Protein AF-A0A914GB24-F1 (afdb_monomer_lite)

Sequence (212 aa):
MIYNQVTLFSPKIITEAPDGVTFDVTNPLVVEKLPGSRAQIKIKPVKDTRVLDASELTRLSSSLDEVDHSLQQYLELETSQTALMNPGDHITYPGGKSFLMNPGAFGFTPRDTPDLGHGKFLGIGCQKSIRYIEGPKGPGNKRVGVVVDTKKTPFHSCLPMVETAAGIINLSNRPLGNLEVDHLKTAFIGLSAQTRHETPPRTITIHSFSTE

pLDDT: mean 76.09, std 20.95, range [22.44, 97.06]

Foldseek 3Di:
DDDDDPPPPDQPFPDDDPQATDGDPPDDPPPPPPVPDDDDDGDDPDPDPPPDDLPPPVQADPDPVRGDCPSQVVVLCVVCVVQNRCVVQWDDDPQQKIWGPCCVVVVDDCVNWPDPWLQKIKIKIKRWGWDWDADPVDPPNIDIDIDIGIDIDIDGHLDDLVVSLCRQDVDDPDDDDPVSQVSSCVVQQQDWDWDPVDVVIDIDGHHHDDPD

Radius of gyration: 23.94 Å; chains: 1; bounding box: 59×38×68 Å

Structure (mmCIF, N/CA/C/O backbone):
data_AF-A0A914GB24-F1
#
_entry.id   AF-A0A914GB24-F1
#
loop_
_atom_site.group_PDB
_atom_site.id
_atom_site.type_symbol
_atom_site.label_atom_id
_atom_site.label_alt_id
_atom_site.label_comp_id
_atom_site.label_asym_id
_atom_site.label_entity_id
_atom_site.label_seq_id
_atom_site.pdbx_PDB_ins_code
_atom_site.Cartn_x
_atom_site.Cartn_y
_atom_site.Cartn_z
_atom_site.occupancy
_atom_site.B_iso_or_equiv
_atom_site.auth_seq_id
_atom_site.auth_comp_id
_atom_site.auth_asym_id
_atom_site.auth_atom_id
_atom_site.pdbx_PDB_model_num
ATOM 1 N N . MET A 1 1 ? -23.732 -18.373 18.734 1.00 30.62 1 MET A N 1
ATOM 2 C CA . MET A 1 1 ? -22.662 -18.882 19.615 1.00 30.62 1 MET A CA 1
ATOM 3 C C . MET A 1 1 ? -21.505 -19.269 18.705 1.00 30.62 1 MET A C 1
ATOM 5 O O . MET A 1 1 ? -21.565 -20.318 18.084 1.00 30.62 1 MET A O 1
ATOM 9 N N . ILE A 1 2 ? -20.546 -18.368 18.493 1.00 23.14 2 ILE A N 1
ATOM 10 C CA . ILE A 1 2 ? -19.331 -18.637 17.710 1.00 23.14 2 ILE A CA 1
ATOM 11 C C . ILE A 1 2 ? -18.185 -18.095 18.555 1.00 23.14 2 ILE A C 1
ATOM 13 O O . ILE A 1 2 ? -18.260 -16.976 19.058 1.00 23.14 2 ILE A O 1
ATOM 17 N N . TYR A 1 3 ? -17.226 -18.972 18.817 1.00 23.22 3 TYR A N 1
ATOM 18 C CA . TYR A 1 3 ? -16.164 -18.808 19.792 1.00 23.22 3 TYR A CA 1
ATOM 19 C C . TYR A 1 3 ? -15.258 -17.614 19.467 1.00 23.22 3 TYR A C 1
ATOM 21 O O . TYR A 1 3 ? -14.721 -17.513 18.368 1.00 23.22 3 TYR A O 1
ATOM 29 N N . ASN A 1 4 ? -15.032 -16.771 20.478 1.00 27.52 4 ASN A N 1
ATOM 30 C CA . ASN A 1 4 ? -13.841 -15.938 20.579 1.00 27.52 4 ASN A CA 1
ATOM 31 C C . ASN A 1 4 ? -12.631 -16.866 20.751 1.00 27.52 4 ASN A C 1
ATOM 33 O O . ASN A 1 4 ? -12.382 -17.369 21.845 1.00 27.52 4 ASN A O 1
ATOM 37 N N . GLN A 1 5 ? -11.867 -17.072 19.686 1.00 22.44 5 GLN A N 1
ATOM 38 C CA . GLN A 1 5 ? -10.443 -17.354 19.806 1.00 22.44 5 GLN A CA 1
ATOM 39 C C . GLN A 1 5 ? -9.699 -16.307 18.990 1.00 22.44 5 GLN A C 1
ATOM 41 O O . GLN A 1 5 ? -9.385 -16.489 17.819 1.00 22.44 5 GLN A O 1
ATOM 46 N N . VAL A 1 6 ? -9.456 -15.168 19.637 1.00 24.78 6 VAL A N 1
ATOM 47 C CA . VAL A 1 6 ? -8.373 -14.279 19.237 1.00 24.78 6 VAL A CA 1
ATOM 48 C C . VAL A 1 6 ? -7.097 -15.005 19.641 1.00 24.78 6 VAL A C 1
ATOM 50 O O . VAL A 1 6 ? -6.711 -15.000 20.810 1.00 24.78 6 VAL A O 1
ATOM 53 N N . THR A 1 7 ? -6.462 -15.683 18.691 1.00 22.92 7 THR A N 1
ATOM 54 C CA . THR A 1 7 ? -5.084 -16.136 18.873 1.00 22.92 7 THR A CA 1
ATOM 55 C C . THR A 1 7 ? -4.207 -14.894 18.803 1.00 22.92 7 THR A C 1
ATOM 57 O O . THR A 1 7 ? -3.697 -14.531 17.747 1.00 22.92 7 THR A O 1
ATOM 60 N N . LEU A 1 8 ? -4.064 -14.202 19.936 1.00 29.41 8 LEU A N 1
ATOM 61 C CA . LEU A 1 8 ? -2.927 -13.318 20.144 1.00 29.41 8 LEU A CA 1
ATOM 62 C C . LEU A 1 8 ? -1.698 -14.208 19.992 1.00 29.41 8 LEU A C 1
ATOM 64 O O . LEU A 1 8 ? -1.479 -15.112 20.800 1.00 29.41 8 LEU A O 1
ATOM 68 N N . PHE A 1 9 ? -0.936 -14.004 18.920 1.00 34.69 9 PHE A N 1
ATOM 69 C CA . PHE A 1 9 ? 0.386 -14.596 18.799 1.00 34.69 9 PHE A CA 1
ATOM 70 C C . PHE A 1 9 ? 1.177 -14.158 20.029 1.00 34.69 9 PHE A C 1
ATOM 72 O O . PHE A 1 9 ? 1.588 -13.006 20.136 1.00 34.69 9 PHE A O 1
ATOM 79 N N . SER A 1 10 ? 1.326 -15.067 20.989 1.00 30.17 10 SER A N 1
ATOM 80 C CA . SER A 1 10 ? 2.212 -14.886 22.125 1.00 30.17 10 SER A CA 1
ATOM 81 C C . SER A 1 10 ? 3.616 -15.172 21.602 1.00 30.17 10 SER A C 1
ATOM 83 O O . SER A 1 10 ? 3.933 -16.345 21.379 1.00 30.17 10 SER A O 1
ATOM 85 N N . PRO A 1 11 ? 4.475 -14.167 21.354 1.00 37.28 11 PRO A N 1
ATOM 86 C CA . PRO A 1 11 ? 5.886 -14.464 21.173 1.00 37.28 11 PRO A CA 1
ATOM 87 C C . PRO A 1 11 ? 6.365 -15.235 22.413 1.00 37.28 11 PRO A C 1
ATOM 89 O O . PRO A 1 11 ? 5.941 -14.946 23.537 1.00 37.28 11 PRO A O 1
ATOM 92 N N . LYS A 1 12 ? 7.195 -16.266 22.221 1.00 33.94 12 LYS A N 1
ATOM 93 C CA . LYS A 1 12 ? 7.766 -17.019 23.345 1.00 33.94 12 LYS A CA 1
ATOM 94 C C . LYS A 1 12 ? 8.591 -16.055 24.200 1.00 33.94 12 LYS A C 1
ATOM 96 O O . LYS A 1 12 ? 9.604 -15.533 23.742 1.00 33.94 12 LYS A O 1
ATOM 101 N N . ILE A 1 13 ? 8.142 -15.820 25.431 1.00 38.28 13 ILE A N 1
ATOM 102 C CA . ILE A 1 13 ? 8.897 -15.081 26.442 1.00 38.28 13 ILE A CA 1
ATOM 103 C C . ILE A 1 13 ? 10.071 -15.971 26.848 1.00 38.28 13 ILE A C 1
ATOM 105 O O . ILE A 1 13 ? 9.863 -17.084 27.328 1.00 38.28 13 ILE A O 1
ATOM 109 N N . ILE A 1 14 ? 11.298 -15.510 26.604 1.00 42.19 14 ILE A N 1
ATOM 110 C CA . ILE A 1 14 ? 12.507 -16.281 26.931 1.00 42.19 14 ILE A CA 1
ATOM 111 C C . ILE A 1 14 ? 12.936 -16.015 28.372 1.00 42.19 14 ILE A C 1
ATOM 113 O O . ILE A 1 14 ? 13.348 -16.945 29.058 1.00 42.19 14 ILE A O 1
ATOM 117 N N . THR A 1 15 ? 12.776 -14.781 28.857 1.00 37.28 15 THR A N 1
ATOM 118 C CA . THR A 1 15 ? 13.013 -14.411 30.258 1.00 37.28 15 THR A CA 1
ATOM 119 C C . THR A 1 15 ? 12.220 -13.162 30.649 1.00 37.28 15 THR A C 1
ATOM 121 O O . THR A 1 15 ? 12.152 -12.184 29.899 1.00 37.28 15 THR A O 1
ATOM 124 N N . GLU A 1 16 ? 11.654 -13.181 31.857 1.00 39.34 16 GLU A N 1
ATOM 125 C CA . GLU A 1 16 ? 11.157 -11.994 32.555 1.00 39.34 16 GLU A CA 1
ATOM 126 C C . GLU A 1 16 ? 12.285 -11.468 33.450 1.00 39.34 16 GLU A C 1
ATOM 128 O O . GLU A 1 16 ? 12.703 -12.138 34.393 1.00 39.34 16 GLU A O 1
ATOM 133 N N . ALA A 1 17 ? 12.818 -10.286 33.143 1.00 41.88 17 ALA A N 1
ATOM 134 C CA . ALA A 1 17 ? 13.717 -9.565 34.040 1.00 41.88 17 ALA A CA 1
ATOM 135 C C . ALA A 1 17 ? 13.005 -8.308 34.574 1.00 41.88 17 ALA A C 1
ATOM 137 O O . ALA A 1 17 ? 12.158 -7.753 33.865 1.00 41.88 17 ALA A O 1
ATOM 138 N N . PRO A 1 18 ? 13.370 -7.799 35.770 1.00 37.91 18 PRO A N 1
ATOM 139 C CA . PRO A 1 18 ? 12.765 -6.598 36.367 1.00 37.91 18 PRO A CA 1
ATOM 140 C C . PRO A 1 18 ? 12.818 -5.349 35.466 1.00 37.91 18 PRO A C 1
ATOM 142 O O . PRO A 1 18 ? 12.043 -4.410 35.645 1.00 37.91 18 PRO A O 1
ATOM 145 N N . ASP A 1 19 ? 13.704 -5.358 34.465 1.00 37.72 19 ASP A N 1
ATOM 146 C CA . ASP A 1 19 ? 14.048 -4.194 33.653 1.00 37.72 19 ASP A CA 1
ATOM 147 C C . ASP A 1 19 ? 13.501 -4.237 32.216 1.00 37.72 19 ASP A C 1
ATOM 149 O O . ASP A 1 19 ? 13.744 -3.294 31.451 1.00 37.72 19 ASP A O 1
ATOM 153 N N . GLY A 1 20 ? 12.752 -5.279 31.834 1.00 39.41 20 GLY A N 1
ATOM 154 C CA . GLY A 1 20 ? 12.127 -5.412 30.514 1.00 39.41 20 GLY A CA 1
ATOM 155 C C . GLY A 1 20 ? 12.030 -6.854 30.005 1.00 39.41 20 GLY A C 1
ATOM 156 O O . GLY A 1 20 ? 12.741 -7.744 30.465 1.00 39.41 20 GLY A O 1
ATOM 157 N N . VAL A 1 21 ? 11.148 -7.065 29.023 1.00 40.91 21 VAL A N 1
ATOM 158 C CA . VAL A 1 21 ? 10.961 -8.354 28.336 1.00 40.91 21 VAL A CA 1
ATOM 159 C C . VAL A 1 21 ? 11.847 -8.409 27.091 1.00 40.91 21 VAL A C 1
ATOM 161 O O . VAL A 1 21 ? 11.838 -7.473 26.288 1.00 40.91 21 VAL A O 1
ATOM 164 N N . THR A 1 22 ? 12.597 -9.501 26.923 1.00 38.47 22 THR A N 1
ATOM 165 C CA . THR A 1 22 ? 13.405 -9.761 25.720 1.00 38.47 22 THR A CA 1
ATOM 166 C C . THR A 1 22 ? 12.687 -10.787 24.846 1.00 38.47 22 THR A C 1
ATOM 168 O O . THR A 1 22 ? 12.353 -11.875 25.314 1.00 38.47 22 THR A O 1
ATOM 171 N N . PHE A 1 23 ? 12.449 -10.441 23.581 1.00 41.38 23 PHE A N 1
ATOM 172 C CA . PHE A 1 23 ? 11.808 -11.316 22.596 1.00 41.38 23 PHE A CA 1
ATOM 173 C C . PHE A 1 23 ? 12.851 -11.829 21.605 1.00 41.38 23 PHE A C 1
ATOM 175 O O . PHE A 1 23 ? 13.661 -11.043 21.111 1.00 41.38 23 PHE A O 1
ATOM 182 N N . ASP A 1 24 ? 12.804 -13.118 21.273 1.00 38.75 24 ASP A N 1
ATOM 183 C CA . ASP A 1 24 ? 13.495 -13.637 20.092 1.00 38.75 24 ASP A CA 1
ATOM 184 C C . ASP A 1 24 ? 12.591 -13.431 18.879 1.00 38.75 24 ASP A C 1
ATOM 186 O O . ASP A 1 24 ? 11.627 -14.161 18.645 1.00 38.75 24 ASP A O 1
ATOM 190 N N . VAL A 1 25 ? 12.856 -12.348 18.151 1.00 41.91 25 VAL A N 1
ATOM 191 C CA . VAL A 1 25 ? 12.132 -12.010 16.929 1.00 41.91 25 VAL A CA 1
ATOM 192 C C . VAL A 1 25 ? 12.769 -12.797 15.787 1.00 41.91 25 VAL A C 1
ATOM 194 O O . VAL A 1 25 ? 13.533 -12.268 14.983 1.00 41.91 25 VAL A O 1
ATOM 197 N N . THR A 1 26 ? 12.445 -14.086 15.703 1.00 37.34 26 THR A N 1
ATOM 198 C CA . THR A 1 26 ? 12.837 -14.984 14.601 1.00 37.34 26 THR A CA 1
ATOM 199 C C . THR A 1 26 ? 11.963 -14.823 13.342 1.00 37.34 26 THR A C 1
ATOM 201 O O . THR A 1 26 ? 11.907 -15.726 12.512 1.00 37.34 26 THR A O 1
ATOM 204 N N . ASN A 1 27 ? 11.440 -13.601 13.131 1.00 36.03 27 ASN A N 1
ATOM 205 C CA . ASN A 1 27 ? 10.873 -13.031 11.888 1.00 36.03 27 ASN A CA 1
ATOM 206 C C . ASN A 1 27 ? 9.350 -13.257 11.626 1.00 36.03 27 ASN A C 1
ATOM 208 O O . ASN A 1 27 ? 8.825 -14.279 12.065 1.00 36.03 27 ASN A O 1
ATOM 212 N N . PRO A 1 28 ? 8.647 -12.373 10.859 1.00 46.31 28 PRO A N 1
ATOM 213 C CA . PRO A 1 28 ? 9.157 -11.173 10.189 1.00 46.31 28 PRO A CA 1
ATOM 214 C C . PRO A 1 28 ? 8.281 -9.905 10.288 1.00 46.31 28 PRO A C 1
ATOM 216 O O . PRO A 1 28 ? 7.264 -9.769 9.620 1.00 46.31 28 PRO A O 1
ATOM 219 N N . LEU A 1 29 ? 8.799 -8.871 10.950 1.00 34.22 29 LEU A N 1
ATOM 220 C CA . LEU A 1 29 ? 8.995 -7.629 10.205 1.00 34.22 29 LEU A CA 1
ATOM 221 C C . LEU A 1 29 ? 10.356 -7.818 9.554 1.00 34.22 29 LEU A C 1
ATOM 223 O O . LEU A 1 29 ? 11.338 -7.993 10.273 1.00 34.22 29 LEU A O 1
ATOM 227 N N . VAL A 1 30 ? 10.409 -7.870 8.225 1.00 34.75 30 VAL A N 1
ATOM 228 C CA . VAL A 1 30 ? 11.671 -7.942 7.484 1.00 34.75 30 VAL A CA 1
ATOM 229 C C . VAL A 1 30 ? 12.424 -6.635 7.733 1.00 34.75 30 VAL A C 1
ATOM 231 O O . VAL A 1 30 ? 12.374 -5.696 6.949 1.00 34.75 30 VAL A O 1
ATOM 234 N N . VAL A 1 31 ? 13.120 -6.552 8.862 1.00 36.84 31 VAL A N 1
ATOM 235 C CA . VAL A 1 31 ? 14.349 -5.785 8.927 1.00 36.84 31 VAL A CA 1
ATOM 236 C C . VAL A 1 31 ? 15.315 -6.656 8.147 1.00 36.84 31 VAL A C 1
ATOM 238 O O . VAL A 1 31 ? 15.770 -7.681 8.661 1.00 36.84 31 VAL A O 1
ATOM 241 N N . GLU A 1 32 ? 15.562 -6.320 6.878 1.00 37.34 32 GLU A N 1
ATOM 242 C CA . GLU A 1 32 ? 16.744 -6.836 6.196 1.00 37.34 32 GLU A CA 1
ATOM 243 C C . GLU A 1 32 ? 17.905 -6.628 7.164 1.00 37.34 32 GLU A C 1
ATOM 245 O O . GLU A 1 32 ? 18.226 -5.497 7.537 1.00 37.34 32 GLU A O 1
ATOM 250 N N . LYS A 1 33 ? 18.453 -7.731 7.683 1.00 39.56 33 LYS A N 1
ATOM 251 C CA . LYS A 1 33 ? 19.606 -7.684 8.569 1.00 39.56 33 LYS A CA 1
ATOM 252 C C . LYS A 1 33 ? 20.723 -7.018 7.779 1.00 39.56 33 LYS A C 1
ATOM 254 O O . LYS A 1 33 ? 21.404 -7.681 7.002 1.00 39.56 33 LYS A O 1
ATOM 259 N N . LEU A 1 34 ? 20.933 -5.724 7.996 1.00 40.56 34 LEU A N 1
ATOM 260 C CA . LEU A 1 34 ? 22.199 -5.100 7.664 1.00 40.56 34 LEU A CA 1
ATOM 261 C C . LEU A 1 34 ? 23.268 -5.882 8.446 1.00 40.56 34 LEU A C 1
ATOM 263 O O . LEU A 1 34 ? 23.137 -6.031 9.670 1.00 40.56 34 LEU A O 1
ATOM 267 N N . PRO A 1 35 ? 24.280 -6.460 7.775 1.00 41.03 35 PRO A N 1
ATOM 268 C CA . PRO A 1 35 ? 25.322 -7.217 8.452 1.00 41.03 35 PRO A CA 1
ATOM 269 C C . PRO A 1 35 ? 25.944 -6.367 9.569 1.00 41.03 35 PRO A C 1
ATOM 271 O O . PRO A 1 35 ? 26.480 -5.295 9.312 1.00 41.03 35 PRO A O 1
ATOM 274 N N . GLY A 1 36 ? 25.839 -6.827 10.821 1.00 46.56 36 GLY A N 1
ATOM 275 C CA . GLY A 1 36 ? 26.407 -6.145 11.991 1.00 46.56 36 GLY A CA 1
ATOM 276 C C . GLY A 1 36 ? 25.468 -5.212 12.770 1.00 46.56 36 GLY A C 1
ATOM 277 O O . GLY A 1 36 ? 25.882 -4.684 13.801 1.00 46.56 36 GLY A O 1
ATOM 278 N N . SER A 1 37 ? 24.208 -5.028 12.365 1.00 47.88 37 SER A N 1
ATOM 279 C CA . SER A 1 37 ? 23.258 -4.201 13.125 1.00 47.88 37 SER A CA 1
ATOM 280 C C . SER A 1 37 ? 22.569 -4.983 14.252 1.00 47.88 37 SER A C 1
ATOM 282 O O . SER A 1 37 ? 22.053 -6.081 14.047 1.00 47.88 37 SER A O 1
ATOM 284 N N . ARG A 1 38 ? 22.535 -4.401 15.459 1.00 52.53 38 ARG A N 1
ATOM 285 C CA . ARG A 1 38 ? 21.773 -4.898 16.617 1.00 52.53 38 ARG A CA 1
ATOM 286 C C . ARG A 1 38 ? 20.719 -3.865 17.008 1.00 52.53 38 ARG A C 1
ATOM 288 O O . ARG A 1 38 ? 21.062 -2.712 17.247 1.00 52.53 38 ARG A O 1
ATOM 295 N N . ALA A 1 39 ? 19.461 -4.287 17.107 1.00 53.69 39 ALA A N 1
ATOM 296 C CA . ALA A 1 39 ? 18.386 -3.480 17.676 1.00 53.69 39 ALA A CA 1
ATOM 297 C C . ALA A 1 39 ? 18.080 -3.974 19.095 1.00 53.69 39 ALA A C 1
ATOM 299 O O . ALA A 1 39 ? 17.869 -5.169 19.303 1.00 53.69 39 ALA A O 1
ATOM 300 N N . GLN A 1 40 ? 18.058 -3.065 20.071 1.00 65.50 40 GLN A N 1
ATOM 301 C CA . GLN A 1 40 ? 17.583 -3.361 21.420 1.00 65.50 40 GLN A CA 1
ATOM 302 C C . GLN A 1 40 ? 16.142 -2.870 21.549 1.00 65.50 40 GLN A C 1
ATOM 304 O O . GLN A 1 40 ? 15.878 -1.673 21.457 1.00 65.50 40 GLN A O 1
ATOM 309 N N . ILE A 1 41 ? 15.209 -3.796 21.765 1.00 71.25 41 ILE A N 1
ATOM 310 C CA . ILE A 1 41 ? 13.792 -3.481 21.955 1.00 71.25 41 ILE A CA 1
ATOM 311 C C . ILE A 1 41 ? 13.506 -3.507 23.453 1.00 71.25 41 ILE A C 1
ATOM 313 O O . ILE A 1 41 ? 13.728 -4.521 24.111 1.00 71.25 41 ILE A O 1
ATOM 317 N N . LYS A 1 42 ? 13.012 -2.393 23.999 1.00 75.06 42 LYS A N 1
ATOM 318 C CA . LYS A 1 42 ? 12.590 -2.304 25.398 1.00 75.06 42 LYS A CA 1
ATOM 319 C C . LYS A 1 42 ? 11.083 -2.121 25.469 1.00 75.06 42 LYS A C 1
ATOM 321 O O . LYS A 1 42 ? 10.587 -1.011 25.296 1.00 75.06 42 LYS A O 1
ATOM 326 N N . ILE A 1 43 ? 10.365 -3.202 25.758 1.00 76.31 43 ILE A N 1
ATOM 327 C CA . ILE A 1 43 ? 8.923 -3.142 26.005 1.00 76.31 43 ILE A CA 1
ATOM 328 C C . ILE A 1 43 ? 8.700 -2.862 27.489 1.00 76.31 43 ILE A C 1
ATOM 330 O O . ILE A 1 43 ? 9.239 -3.558 28.350 1.00 76.31 43 ILE A O 1
ATOM 334 N N . LYS A 1 44 ? 7.931 -1.815 27.788 1.00 75.69 44 LYS A N 1
ATOM 335 C CA . LYS A 1 44 ? 7.511 -1.465 29.146 1.00 75.69 44 LYS A CA 1
ATOM 336 C C . LYS A 1 44 ? 5.991 -1.357 29.182 1.00 75.69 44 LYS A C 1
ATOM 338 O O . LYS A 1 44 ? 5.428 -0.786 28.247 1.00 75.69 44 LYS A O 1
ATOM 343 N N . PRO A 1 45 ? 5.340 -1.809 30.262 1.00 69.00 45 PRO A N 1
ATOM 344 C CA . PRO A 1 45 ? 3.966 -1.422 30.536 1.00 69.00 45 PRO A CA 1
ATOM 345 C C . PRO A 1 45 ? 3.846 0.105 30.529 1.00 69.00 45 PRO A C 1
ATOM 347 O O . PRO A 1 45 ? 4.693 0.808 31.094 1.00 69.00 45 PRO A O 1
ATOM 350 N N . VAL A 1 46 ? 2.810 0.621 29.872 1.00 70.44 46 VAL A N 1
ATOM 351 C CA . VAL A 1 46 ? 2.487 2.049 29.922 1.00 70.44 46 VAL A CA 1
ATOM 352 C C . VAL A 1 46 ? 2.053 2.361 31.357 1.00 70.44 46 VAL A C 1
ATOM 354 O O . VAL A 1 46 ? 1.140 1.730 31.875 1.00 70.44 46 VAL A O 1
ATOM 357 N N . LYS A 1 47 ? 2.772 3.272 32.027 1.00 53.84 47 LYS A N 1
ATOM 358 C CA . LYS A 1 47 ? 2.594 3.585 33.461 1.00 53.84 47 LYS A CA 1
ATOM 359 C C . LYS A 1 47 ? 1.381 4.469 33.768 1.00 53.84 47 LYS A C 1
ATOM 361 O O . LYS A 1 47 ? 1.047 4.632 34.936 1.00 53.84 47 LYS A O 1
ATOM 366 N N . ASP A 1 48 ? 0.760 5.046 32.748 1.00 54.06 48 ASP A N 1
ATOM 367 C CA . ASP A 1 48 ? -0.475 5.808 32.908 1.00 54.06 48 ASP A CA 1
ATOM 368 C C . ASP A 1 48 ? -1.659 4.846 33.055 1.00 54.06 48 ASP A C 1
ATOM 370 O O . ASP A 1 48 ? -1.687 3.794 32.420 1.00 54.06 48 ASP A O 1
ATOM 374 N N . THR A 1 49 ? -2.673 5.224 33.834 1.00 51.47 49 THR A N 1
ATOM 375 C CA . THR A 1 49 ? -3.940 4.496 34.089 1.00 51.47 49 THR A CA 1
ATOM 376 C C . THR A 1 49 ? -4.794 4.213 32.840 1.00 51.47 49 THR A C 1
ATOM 378 O O . THR A 1 49 ? -5.958 3.823 32.939 1.00 51.47 49 THR A O 1
ATOM 381 N N . ARG A 1 50 ? -4.231 4.373 31.641 1.00 57.78 50 ARG A N 1
ATOM 382 C CA . ARG A 1 50 ? -4.849 4.114 30.342 1.00 57.78 50 ARG A CA 1
ATOM 383 C C . ARG A 1 50 ? -4.854 2.618 30.040 1.00 57.78 50 ARG A C 1
ATOM 385 O O . ARG A 1 50 ? -4.220 2.146 29.101 1.00 57.78 50 ARG A O 1
ATOM 392 N N . VAL A 1 51 ? -5.611 1.870 30.835 1.00 65.69 51 VAL A N 1
ATOM 393 C CA . VAL A 1 51 ? -6.165 0.599 30.372 1.00 65.69 51 VAL A CA 1
ATOM 394 C C . VAL A 1 51 ? -7.157 0.945 29.261 1.00 65.69 51 VAL A C 1
ATOM 396 O O . VAL A 1 51 ? -8.072 1.752 29.464 1.00 65.69 51 VAL A O 1
ATOM 399 N N . LEU A 1 52 ? -6.916 0.399 28.070 1.00 68.50 52 LEU A N 1
ATOM 400 C CA . LEU A 1 52 ? -7.842 0.483 26.948 1.00 68.50 52 LEU A CA 1
ATOM 401 C C . LEU A 1 52 ? -8.796 -0.698 27.049 1.00 68.50 52 LEU A C 1
ATOM 403 O O . LEU A 1 52 ? -8.433 -1.828 26.731 1.00 68.50 52 LEU A O 1
ATOM 407 N N . ASP A 1 53 ? -10.006 -0.429 27.516 1.00 71.88 53 ASP A N 1
ATOM 408 C CA . ASP A 1 53 ? -11.098 -1.383 27.430 1.00 71.88 53 ASP A CA 1
ATOM 409 C C . ASP A 1 53 ? -11.840 -1.141 26.111 1.00 71.88 53 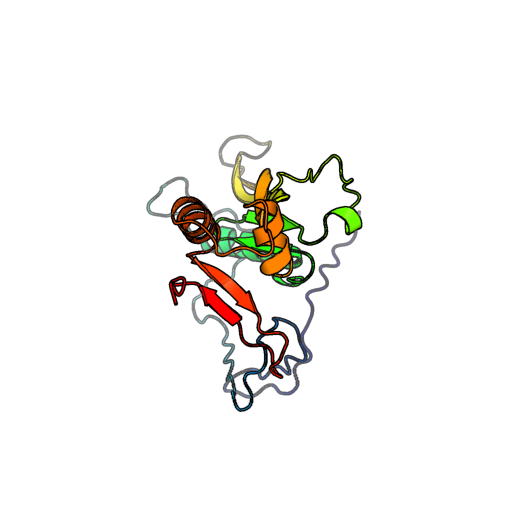ASP A C 1
ATOM 411 O O . ASP A 1 53 ? -12.448 -0.091 25.902 1.00 71.88 53 ASP A O 1
ATOM 415 N N . ALA A 1 54 ? -11.782 -2.117 25.202 1.00 69.25 54 ALA A N 1
ATOM 416 C CA . ALA A 1 54 ? -12.452 -2.036 23.905 1.00 69.25 54 ALA A CA 1
ATOM 417 C C . ALA A 1 54 ? -13.988 -1.971 24.010 1.00 69.25 54 ALA A C 1
ATOM 419 O O . ALA A 1 54 ? -14.661 -1.620 23.038 1.00 69.25 54 ALA A O 1
ATOM 420 N N . SER A 1 55 ? -14.549 -2.291 25.179 1.00 70.31 55 SER A N 1
ATOM 421 C CA . SER A 1 55 ? -15.970 -2.151 25.485 1.00 70.31 55 SER A CA 1
ATOM 422 C C . SER A 1 55 ? -16.337 -0.781 26.077 1.00 70.31 55 SER A C 1
ATOM 424 O O . SER A 1 55 ? -17.510 -0.395 26.040 1.00 70.31 55 SER A O 1
ATOM 426 N N . GLU A 1 56 ? -15.357 -0.001 26.549 1.00 72.25 56 GLU A N 1
ATOM 427 C CA . GLU A 1 56 ? -15.567 1.303 27.180 1.00 72.25 56 GLU A CA 1
ATOM 428 C C . GLU A 1 56 ? -15.593 2.432 26.135 1.00 72.25 56 GLU A C 1
ATOM 430 O O . GLU A 1 56 ? -14.621 3.143 25.884 1.00 72.25 56 GLU A O 1
ATOM 435 N N . LEU A 1 57 ? -16.763 2.630 25.526 1.00 73.50 57 LEU A N 1
ATOM 436 C CA . LEU A 1 57 ? -17.005 3.702 24.547 1.00 73.50 57 LEU A CA 1
ATOM 437 C C . LEU A 1 57 ? -17.442 5.033 25.191 1.00 73.50 57 LEU A C 1
ATOM 439 O O . LEU A 1 57 ? -17.762 5.989 24.483 1.00 73.50 57 LEU A O 1
ATOM 443 N N . THR A 1 58 ? -17.478 5.106 26.523 1.00 66.69 58 THR A N 1
ATOM 444 C CA . THR A 1 58 ? -17.880 6.298 27.294 1.00 66.69 58 THR A CA 1
ATOM 445 C C . THR A 1 58 ? -16.866 7.435 27.188 1.00 66.69 58 THR A C 1
ATOM 447 O O . THR A 1 58 ? -17.259 8.596 27.243 1.00 66.69 58 THR A O 1
ATOM 450 N N . ARG A 1 59 ? -15.584 7.113 26.968 1.00 64.62 59 ARG A N 1
ATOM 451 C CA . ARG A 1 59 ? -14.488 8.085 26.775 1.00 64.62 59 ARG A CA 1
ATOM 452 C C . ARG A 1 59 ? -14.532 8.801 25.428 1.00 64.62 59 ARG A C 1
ATOM 454 O O . ARG A 1 59 ? -13.774 9.733 25.184 1.00 64.62 59 ARG A O 1
ATOM 461 N N . LEU A 1 60 ? -15.415 8.367 24.537 1.00 66.25 60 LEU A N 1
ATOM 462 C CA . LEU A 1 60 ? -15.645 9.044 23.277 1.00 66.25 60 LEU A CA 1
ATOM 463 C C . LEU A 1 60 ? -16.495 10.268 23.567 1.00 66.25 60 LEU A C 1
ATOM 465 O O . LEU A 1 60 ? -17.660 10.127 23.935 1.00 66.25 60 LEU A O 1
ATOM 469 N N . SER A 1 61 ? -15.960 11.463 23.365 1.00 63.38 61 SER A N 1
ATOM 470 C CA . SER A 1 61 ? -16.748 12.692 23.411 1.00 63.38 61 SER A CA 1
ATOM 471 C C . SER A 1 61 ? -17.187 13.084 21.989 1.00 63.38 61 SER A C 1
ATOM 473 O O . SER A 1 61 ? -16.672 12.579 20.992 1.00 63.38 61 SER A O 1
ATOM 475 N N . SER A 1 62 ? -18.219 13.920 21.879 1.00 61.28 62 SER A N 1
ATOM 476 C CA . SER A 1 62 ? -18.542 14.640 20.634 1.00 61.28 62 SER A CA 1
ATOM 477 C C . SER A 1 62 ? -17.847 16.004 20.562 1.00 61.28 62 SER A C 1
ATOM 479 O O . SER A 1 62 ? -17.978 16.699 19.559 1.00 61.28 62 SER A O 1
ATOM 481 N N . SER A 1 63 ? -17.153 16.396 21.634 1.00 60.84 63 SER A N 1
ATOM 482 C CA . SER A 1 63 ? -16.419 17.652 21.744 1.00 60.84 63 SER A CA 1
ATOM 483 C C . SER A 1 63 ? -15.007 17.444 21.214 1.00 60.84 63 SER A C 1
ATOM 485 O O . SER A 1 63 ? -14.262 16.641 21.768 1.00 60.84 63 SER A O 1
ATOM 487 N N . LEU A 1 64 ? -14.632 18.154 20.148 1.00 59.91 64 LEU A N 1
ATOM 488 C CA . LEU A 1 64 ? -13.325 18.005 19.491 1.00 59.91 64 LEU A CA 1
ATOM 489 C C . LEU A 1 64 ? -12.136 18.180 20.454 1.00 59.91 64 LEU A C 1
ATOM 491 O O . LEU A 1 64 ? -11.092 17.574 20.231 1.00 59.91 64 LEU A O 1
ATOM 495 N N . ASP A 1 65 ? -12.321 18.931 21.541 1.00 64.19 65 ASP A N 1
ATOM 496 C CA . ASP A 1 65 ? -11.285 19.223 22.538 1.00 64.19 65 ASP A CA 1
ATOM 497 C C . ASP A 1 65 ? -11.072 18.089 23.565 1.00 64.19 65 ASP A C 1
ATOM 499 O O . ASP A 1 65 ? -10.092 18.098 24.306 1.00 64.19 65 ASP A O 1
ATOM 503 N N . GLU A 1 66 ? -11.963 17.090 23.604 1.00 65.38 66 GLU A N 1
ATOM 504 C CA . GLU A 1 66 ? -11.974 16.017 24.615 1.00 65.38 66 GLU A CA 1
ATOM 505 C C . GLU A 1 66 ? -11.900 14.601 24.009 1.00 65.38 66 GLU A C 1
ATOM 507 O O . GLU A 1 66 ? -12.103 13.610 24.715 1.00 65.38 66 GLU A O 1
ATOM 512 N N . VAL A 1 67 ? -11.665 14.463 22.699 1.00 66.50 67 VAL A N 1
ATOM 513 C CA . VAL A 1 67 ? -11.702 13.146 22.043 1.00 66.50 67 VAL A CA 1
ATOM 514 C C . VAL A 1 67 ? -10.426 12.355 22.329 1.00 66.50 67 VAL A C 1
ATOM 516 O O . VAL A 1 67 ? -9.361 12.620 21.773 1.00 66.50 67 VAL A O 1
ATOM 519 N N . ASP A 1 68 ? -10.547 11.306 23.143 1.00 74.69 68 ASP A N 1
ATOM 520 C CA . ASP A 1 68 ? -9.506 10.288 23.260 1.00 74.69 68 ASP A CA 1
ATOM 521 C C . ASP A 1 68 ? -9.497 9.377 22.017 1.0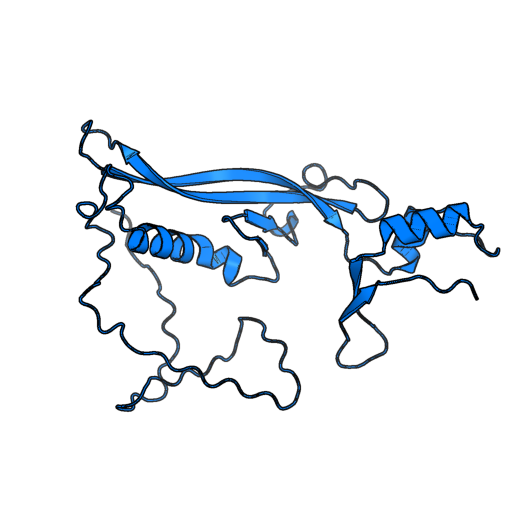0 74.69 68 ASP A C 1
ATOM 523 O O . ASP A 1 68 ? -10.396 8.560 21.790 1.00 74.69 68 ASP A O 1
ATOM 527 N N . HIS A 1 69 ? -8.447 9.499 21.202 1.00 80.19 69 HIS A N 1
ATOM 528 C CA . HIS A 1 69 ? -8.237 8.665 20.016 1.00 80.19 69 HIS A CA 1
ATOM 529 C C . HIS A 1 69 ? -7.508 7.347 20.308 1.00 80.19 69 HIS A C 1
ATOM 531 O O . HIS A 1 69 ? -7.319 6.553 19.386 1.00 80.19 69 HIS A O 1
ATOM 537 N N . SER A 1 70 ? -7.109 7.076 21.553 1.00 83.25 70 SER A N 1
ATOM 538 C CA . SER A 1 70 ? -6.274 5.915 21.892 1.00 83.25 70 SER A CA 1
ATOM 539 C C . SER A 1 70 ? -6.949 4.593 21.516 1.00 83.25 70 SER A C 1
ATOM 541 O O . SER A 1 70 ? -6.328 3.744 20.878 1.00 83.25 70 SER A O 1
ATOM 543 N N . LEU A 1 71 ? -8.244 4.440 21.825 1.00 82.88 71 LEU A N 1
ATOM 544 C CA . LEU A 1 71 ? -9.005 3.248 21.437 1.00 82.88 71 LEU A CA 1
ATOM 545 C C . LEU A 1 71 ? -9.152 3.140 19.911 1.00 82.88 71 LEU A C 1
ATOM 547 O O . LEU A 1 71 ? -9.002 2.057 19.350 1.00 82.88 71 LEU A O 1
ATOM 551 N N . GLN A 1 72 ? -9.383 4.262 19.224 1.00 86.12 72 GLN A N 1
ATOM 552 C CA . GLN A 1 72 ? -9.508 4.290 17.765 1.00 86.12 72 GLN A CA 1
ATOM 553 C C . GLN A 1 72 ? -8.211 3.821 17.100 1.00 86.12 72 GLN A C 1
ATOM 555 O O . GLN A 1 72 ? -8.244 2.998 16.190 1.00 86.12 72 GLN A O 1
ATOM 560 N N . GLN A 1 73 ? -7.073 4.337 17.567 1.00 86.44 73 GLN A N 1
ATOM 561 C CA . GLN A 1 73 ? -5.743 3.998 17.066 1.00 86.44 73 GLN A CA 1
ATOM 562 C C . GLN A 1 73 ? -5.382 2.542 17.362 1.00 86.44 73 GLN A C 1
ATOM 564 O O . GLN A 1 73 ? -4.854 1.857 16.489 1.00 86.44 73 GLN A O 1
ATOM 569 N N . TYR A 1 74 ? -5.708 2.055 18.562 1.00 87.62 74 TYR A N 1
ATOM 570 C CA . TYR A 1 74 ? -5.524 0.653 18.922 1.00 87.62 74 TYR A CA 1
ATOM 571 C C . TYR A 1 74 ? -6.296 -0.272 17.974 1.00 87.62 74 TYR A C 1
ATOM 573 O O . TYR A 1 74 ? -5.700 -1.156 17.359 1.00 87.62 74 TYR A O 1
ATOM 581 N N . LEU A 1 75 ? -7.593 -0.015 17.780 1.00 89.06 75 LEU A N 1
ATOM 582 C CA . LEU A 1 75 ? -8.432 -0.803 16.877 1.00 89.06 75 LEU A CA 1
ATOM 583 C C . LEU A 1 75 ? -7.970 -0.684 15.419 1.00 89.06 75 LEU A C 1
ATOM 585 O O . LEU A 1 75 ? -8.062 -1.650 14.662 1.00 89.06 75 LEU A O 1
ATOM 589 N N . GLU A 1 76 ? -7.442 0.472 15.004 1.00 89.88 76 GLU A N 1
ATOM 590 C CA . GLU A 1 76 ? -6.872 0.656 13.667 1.00 89.88 76 GLU A CA 1
ATOM 591 C C . GLU A 1 76 ? -5.675 -0.274 13.441 1.00 89.88 76 GLU A C 1
ATOM 593 O O . GLU A 1 76 ? -5.588 -0.894 12.378 1.00 89.88 76 GLU A O 1
ATOM 598 N N . LEU A 1 77 ? -4.790 -0.409 14.434 1.00 88.62 77 LEU A N 1
ATOM 599 C CA . LEU A 1 77 ? -3.639 -1.311 14.391 1.00 88.62 77 LEU A CA 1
ATOM 600 C C . LEU A 1 77 ? -4.073 -2.776 14.435 1.00 88.62 77 LEU A C 1
ATOM 602 O O . LEU A 1 77 ? -3.652 -3.555 13.582 1.00 88.62 77 LEU A O 1
ATOM 606 N N . GLU A 1 78 ? -4.941 -3.136 15.383 1.00 88.06 78 GLU A N 1
ATOM 607 C CA . GLU A 1 78 ? -5.441 -4.502 15.567 1.00 88.06 78 GLU A CA 1
ATOM 608 C C . GLU A 1 78 ? -6.079 -5.032 14.278 1.00 88.06 78 GLU A C 1
ATOM 610 O O . GLU A 1 78 ? -5.685 -6.070 13.747 1.00 88.06 78 GLU A O 1
ATOM 615 N N . THR A 1 79 ? -6.994 -4.260 13.695 1.00 91.44 79 THR A N 1
ATOM 616 C CA . THR A 1 79 ? -7.699 -4.654 12.468 1.00 91.44 79 THR A CA 1
ATOM 617 C C . THR A 1 79 ? -6.834 -4.567 11.204 1.00 91.44 79 THR A C 1
ATOM 619 O O . THR A 1 79 ? -7.279 -4.986 10.138 1.00 91.44 79 THR A O 1
ATOM 622 N N . SER A 1 80 ? -5.607 -4.035 11.284 1.00 91.50 80 SER A N 1
ATOM 623 C CA . SER A 1 80 ? -4.653 -3.986 10.159 1.00 91.50 80 SER A CA 1
ATOM 624 C C . SER A 1 80 ? -3.556 -5.045 10.238 1.00 91.50 80 SER A C 1
ATOM 626 O O . SER A 1 80 ? -2.732 -5.112 9.324 1.00 91.50 80 SER A O 1
ATOM 628 N N . GLN A 1 81 ? -3.517 -5.869 11.292 1.00 89.44 81 GLN A N 1
ATOM 629 C CA . GLN A 1 81 ? -2.398 -6.786 11.543 1.00 89.44 81 GLN A CA 1
ATOM 630 C C . GLN A 1 81 ? -2.090 -7.692 10.352 1.00 89.44 81 GLN A C 1
ATOM 632 O O . GLN A 1 81 ? -0.929 -7.853 10.002 1.00 89.44 81 GLN A O 1
ATOM 637 N N . THR A 1 82 ? -3.110 -8.231 9.679 1.00 88.69 82 THR A N 1
ATOM 638 C CA . THR A 1 82 ? -2.878 -9.126 8.533 1.00 88.69 82 THR A CA 1
ATOM 639 C C . THR A 1 82 ? -2.120 -8.417 7.409 1.00 88.69 82 THR A C 1
ATOM 641 O O . THR A 1 82 ? -1.124 -8.943 6.924 1.00 88.69 82 THR A O 1
ATOM 644 N N . ALA A 1 83 ? -2.525 -7.202 7.035 1.00 89.25 83 ALA A N 1
ATOM 645 C CA . ALA A 1 83 ? -1.848 -6.455 5.977 1.00 89.25 83 ALA A CA 1
ATOM 646 C C . ALA A 1 83 ? -0.445 -5.980 6.397 1.00 89.25 83 ALA A C 1
ATOM 648 O O . ALA A 1 83 ? 0.469 -5.972 5.581 1.00 89.25 83 ALA A O 1
ATOM 649 N N . LEU A 1 84 ? -0.258 -5.604 7.667 1.00 87.56 84 LEU A N 1
ATOM 650 C CA . LEU A 1 84 ? 1.028 -5.116 8.181 1.00 87.56 84 LEU A CA 1
ATOM 651 C C . LEU A 1 84 ? 2.064 -6.233 8.376 1.00 87.56 84 LEU A C 1
ATOM 653 O O . LEU A 1 84 ? 3.258 -5.994 8.216 1.00 87.56 84 LEU A O 1
ATOM 657 N N . MET A 1 85 ? 1.615 -7.439 8.727 1.00 87.44 85 MET A N 1
ATOM 658 C CA . MET A 1 85 ? 2.490 -8.571 9.051 1.00 87.44 85 MET A CA 1
ATOM 659 C C . MET A 1 85 ? 2.802 -9.467 7.845 1.00 87.44 85 MET A C 1
ATOM 661 O O . MET A 1 85 ? 3.650 -10.347 7.957 1.00 87.44 85 MET A O 1
ATOM 665 N N . ASN A 1 86 ? 2.162 -9.240 6.692 1.00 87.19 86 ASN A N 1
ATOM 666 C CA . ASN A 1 86 ? 2.395 -9.998 5.458 1.00 87.19 86 ASN A CA 1
ATOM 667 C C . ASN A 1 86 ? 2.865 -9.071 4.318 1.00 87.19 86 ASN A C 1
ATOM 669 O O . ASN A 1 86 ? 2.156 -8.906 3.323 1.00 87.19 86 ASN A O 1
ATOM 673 N N . PRO A 1 87 ? 4.066 -8.465 4.425 1.00 83.06 87 PRO A N 1
ATOM 674 C CA . PRO A 1 87 ? 4.573 -7.504 3.439 1.00 83.06 87 PRO A CA 1
ATOM 675 C C . PRO A 1 87 ? 4.863 -8.116 2.057 1.00 83.06 87 PRO A C 1
ATOM 677 O O . PRO A 1 87 ? 5.059 -7.385 1.091 1.00 83.06 87 PRO A O 1
ATOM 680 N N . GLY A 1 88 ? 4.906 -9.450 1.949 1.00 84.12 88 GLY A N 1
ATOM 681 C CA . GLY A 1 88 ? 4.991 -10.143 0.659 1.00 84.12 88 GLY A CA 1
ATOM 682 C C . GLY A 1 88 ? 3.679 -10.109 -0.131 1.00 84.12 88 GLY A C 1
ATOM 683 O O . GLY A 1 88 ? 3.707 -10.077 -1.359 1.00 84.12 88 GLY A O 1
ATOM 684 N N . ASP A 1 89 ? 2.545 -10.053 0.569 1.00 88.50 89 ASP A N 1
ATOM 685 C CA . ASP A 1 89 ? 1.210 -10.077 -0.035 1.00 88.50 89 ASP A CA 1
ATOM 686 C C . ASP A 1 89 ? 0.579 -8.685 -0.100 1.00 88.50 89 ASP A C 1
ATOM 688 O O . ASP A 1 89 ? -0.236 -8.408 -0.983 1.00 88.50 89 ASP A O 1
ATOM 692 N N . HIS A 1 90 ? 0.975 -7.796 0.812 1.00 91.44 90 HIS A N 1
ATOM 693 C CA . HIS A 1 90 ? 0.400 -6.470 0.976 1.00 91.44 90 HIS A CA 1
ATOM 694 C C . HIS A 1 90 ? 1.470 -5.381 0.976 1.00 91.44 90 HIS A C 1
ATOM 696 O O . HIS A 1 90 ? 2.482 -5.476 1.664 1.00 91.44 90 HIS A O 1
ATOM 702 N N . ILE A 1 91 ? 1.176 -4.274 0.299 1.00 91.12 91 ILE A N 1
ATOM 703 C CA . ILE A 1 91 ? 1.866 -3.000 0.495 1.00 91.12 91 ILE A CA 1
ATOM 704 C C . ILE A 1 91 ? 0.934 -2.033 1.222 1.00 91.12 91 ILE A C 1
ATOM 706 O O . ILE A 1 91 ? -0.205 -1.812 0.805 1.00 91.12 91 ILE A O 1
ATOM 710 N N . THR A 1 92 ? 1.393 -1.469 2.337 1.00 92.25 92 THR A N 1
ATOM 711 C CA . THR A 1 92 ? 0.598 -0.563 3.178 1.00 92.25 92 THR A CA 1
ATOM 712 C C . THR A 1 92 ? 1.137 0.860 3.129 1.00 92.25 92 THR A C 1
ATOM 714 O O . THR A 1 92 ? 2.334 1.083 3.291 1.00 92.25 92 THR A O 1
ATOM 717 N N . TYR A 1 93 ? 0.239 1.827 2.975 1.00 91.25 93 TYR A N 1
ATOM 718 C CA . TYR A 1 93 ? 0.529 3.256 2.970 1.00 91.25 93 TYR A CA 1
ATOM 719 C C . TYR A 1 93 ? -0.165 3.962 4.144 1.00 91.25 93 TYR A C 1
ATOM 721 O O . TYR A 1 93 ? -1.170 3.463 4.666 1.00 91.25 93 TYR A O 1
ATOM 729 N N . PRO A 1 94 ? 0.312 5.159 4.537 1.00 87.38 94 PRO A N 1
ATOM 730 C CA . PRO A 1 94 ? -0.352 5.974 5.546 1.00 87.38 94 PRO A CA 1
ATOM 731 C C . PRO A 1 94 ? -1.846 6.196 5.263 1.00 87.38 94 PRO A C 1
ATOM 733 O O . PRO A 1 94 ? -2.289 6.260 4.112 1.00 87.38 94 PRO A O 1
ATOM 736 N N . GLY A 1 95 ? -2.626 6.350 6.336 1.00 86.12 95 GLY A N 1
ATOM 737 C CA . GLY A 1 95 ? -4.073 6.571 6.251 1.00 86.12 95 GLY A CA 1
ATOM 738 C C . GLY A 1 95 ? -4.900 5.305 6.001 1.00 86.12 95 GLY A C 1
ATOM 739 O O . GLY A 1 95 ? -5.997 5.410 5.451 1.00 86.12 95 GLY A O 1
ATOM 740 N N . GLY A 1 96 ? -4.373 4.132 6.374 1.00 89.88 96 GLY A N 1
ATOM 741 C CA . GLY A 1 96 ? -5.092 2.852 6.335 1.00 89.88 96 GLY A CA 1
ATOM 742 C C . GLY A 1 96 ? -5.226 2.244 4.939 1.00 89.88 96 GLY A C 1
ATOM 743 O O . GLY A 1 96 ? -6.089 1.399 4.716 1.00 89.88 96 GLY A O 1
ATOM 744 N N . LYS A 1 97 ? -4.410 2.690 3.978 1.00 95.50 97 LYS A N 1
ATOM 745 C CA . LYS A 1 97 ? -4.430 2.181 2.603 1.00 95.50 97 LYS A CA 1
ATOM 746 C C . LYS A 1 97 ? -3.569 0.927 2.502 1.00 95.50 97 LYS A C 1
ATOM 748 O O . LYS A 1 97 ? -2.418 0.938 2.927 1.00 95.50 97 LYS A O 1
ATOM 753 N N . SER A 1 98 ? -4.094 -0.124 1.894 1.00 96.00 98 SER A N 1
ATOM 754 C CA . SER A 1 98 ? -3.360 -1.355 1.611 1.00 96.00 98 SER A CA 1
ATOM 755 C C . SER A 1 98 ? -3.705 -1.853 0.217 1.00 96.00 98 SER A C 1
ATOM 757 O O . SER A 1 98 ? -4.870 -1.817 -0.171 1.00 96.00 98 SER A O 1
ATOM 759 N N . PHE A 1 99 ? -2.705 -2.307 -0.531 1.00 96.38 99 PHE A N 1
ATOM 760 C CA . PHE A 1 99 ? -2.865 -2.878 -1.865 1.00 96.38 99 PHE A CA 1
ATOM 761 C C . PHE A 1 99 ? -2.226 -4.261 -1.922 1.00 96.38 99 PHE A C 1
ATOM 763 O O . PHE A 1 99 ? -1.258 -4.530 -1.213 1.00 96.38 99 PHE A O 1
ATOM 770 N N . LEU A 1 100 ? -2.785 -5.132 -2.754 1.00 95.06 100 LEU A N 1
ATOM 771 C CA . LEU A 1 100 ? -2.298 -6.491 -2.949 1.00 95.06 100 LEU A CA 1
ATOM 772 C C . LEU A 1 100 ? -1.111 -6.498 -3.915 1.00 95.06 100 LEU A C 1
ATOM 774 O O . LEU A 1 100 ? -1.206 -5.965 -5.020 1.00 95.06 100 LEU A O 1
ATOM 778 N N . MET A 1 101 ? -0.023 -7.147 -3.508 1.00 90.25 101 MET A N 1
ATOM 779 C CA . MET A 1 101 ? 1.169 -7.366 -4.334 1.00 90.25 101 MET A CA 1
ATOM 780 C C . MET A 1 101 ? 0.973 -8.529 -5.311 1.00 90.25 101 MET A C 1
ATOM 782 O O . MET A 1 101 ? 1.450 -8.472 -6.441 1.00 90.25 101 MET A O 1
ATOM 786 N N . ASN A 1 102 ? 0.214 -9.553 -4.906 1.00 88.81 102 ASN A N 1
ATOM 787 C CA . ASN A 1 102 ? -0.190 -10.668 -5.761 1.00 88.81 102 ASN A CA 1
ATOM 788 C C . ASN A 1 102 ? -1.716 -10.877 -5.715 1.00 88.81 102 ASN A C 1
ATOM 790 O O . ASN A 1 102 ? -2.200 -11.780 -5.030 1.00 88.81 102 ASN A O 1
ATOM 794 N N . PRO A 1 103 ? -2.504 -10.060 -6.441 1.00 92.38 103 PRO A N 1
ATOM 795 C CA . PRO A 1 103 ? -3.965 -10.148 -6.417 1.00 92.38 103 PRO A CA 1
ATOM 796 C C . PRO A 1 103 ? -4.513 -11.522 -6.842 1.00 92.38 103 PRO A C 1
ATOM 798 O O . PRO A 1 103 ? -5.566 -11.939 -6.359 1.00 92.38 103 PRO A O 1
ATOM 801 N N . GLY A 1 104 ? -3.787 -12.262 -7.689 1.00 91.44 104 GLY A N 1
ATOM 802 C CA . GLY A 1 104 ? -4.185 -13.601 -8.137 1.00 91.44 104 GLY A CA 1
ATOM 803 C C . GLY A 1 104 ? -4.321 -14.617 -7.000 1.00 91.44 104 GLY A C 1
ATOM 804 O O . GLY A 1 104 ? -5.215 -15.459 -7.036 1.00 91.44 104 GLY A O 1
ATOM 805 N N . ALA A 1 105 ? -3.512 -14.489 -5.941 1.00 91.94 105 ALA A N 1
ATOM 806 C CA . ALA A 1 105 ? -3.614 -15.332 -4.746 1.00 91.94 105 ALA A CA 1
ATOM 807 C C . ALA A 1 105 ? -4.926 -15.121 -3.961 1.00 91.94 105 ALA A C 1
ATOM 809 O O . ALA A 1 105 ? -5.310 -15.969 -3.161 1.00 91.94 105 ALA A O 1
ATOM 810 N N . PHE A 1 106 ? -5.635 -14.020 -4.225 1.00 92.69 106 PHE A N 1
ATOM 811 C CA . PHE A 1 106 ? -6.882 -13.632 -3.562 1.00 92.69 106 PHE A CA 1
ATOM 812 C C . PHE A 1 106 ? -8.103 -13.737 -4.491 1.00 92.69 106 PHE A C 1
ATOM 814 O O . PHE A 1 106 ? -9.158 -13.180 -4.196 1.00 92.69 106 PHE A O 1
ATOM 821 N N . GLY A 1 107 ? -7.971 -14.446 -5.618 1.00 95.38 107 GLY A N 1
ATOM 822 C CA . GLY A 1 107 ? -9.069 -14.702 -6.554 1.00 95.38 107 GLY A CA 1
ATOM 823 C C . GLY A 1 107 ? -9.342 -13.578 -7.557 1.00 95.38 107 GLY A C 1
ATOM 824 O O . GLY A 1 107 ? -10.306 -13.674 -8.315 1.00 95.38 107 GLY A O 1
ATOM 825 N N . PHE A 1 108 ? -8.506 -12.536 -7.599 1.00 95.12 108 PHE A N 1
ATOM 826 C CA . PHE A 1 108 ? -8.586 -11.522 -8.650 1.00 95.12 108 PHE A CA 1
ATOM 827 C C . PHE A 1 108 ? -8.001 -12.044 -9.959 1.00 95.12 108 PHE A C 1
ATOM 829 O O . PHE A 1 108 ? -7.051 -12.826 -9.985 1.00 95.12 108 PHE A O 1
ATOM 836 N N . THR A 1 109 ? -8.566 -11.586 -11.067 1.00 95.44 109 THR A N 1
ATOM 837 C CA . THR A 1 109 ? -8.166 -12.001 -12.410 1.00 95.44 109 THR A CA 1
ATOM 838 C C . THR A 1 109 ? -7.366 -10.899 -13.108 1.00 95.44 109 THR A C 1
ATOM 840 O O . THR A 1 109 ? -7.438 -9.736 -12.705 1.00 95.44 109 THR A O 1
ATOM 843 N N . PRO A 1 110 ? -6.677 -11.197 -14.227 1.00 92.00 110 PRO A N 1
ATOM 844 C CA . PRO A 1 110 ? -6.027 -10.164 -15.038 1.00 92.00 110 PRO A CA 1
ATOM 845 C C . PRO A 1 110 ? -6.970 -9.050 -15.525 1.00 92.00 110 PRO A C 1
ATOM 847 O O . PRO A 1 110 ? -6.513 -7.961 -15.857 1.00 92.00 110 PRO A O 1
ATOM 850 N N . ARG A 1 111 ? -8.292 -9.288 -15.553 1.00 93.88 111 ARG A N 1
ATOM 851 C CA . ARG A 1 111 ? -9.289 -8.251 -15.874 1.00 93.88 111 ARG A CA 1
ATOM 852 C C . ARG A 1 111 ? -9.446 -7.221 -14.757 1.00 93.88 111 ARG A C 1
ATOM 854 O O . ARG A 1 111 ? -9.824 -6.084 -15.026 1.00 93.88 111 ARG A O 1
ATOM 861 N N . ASP A 1 112 ? -9.170 -7.608 -13.517 1.00 93.88 112 ASP A N 1
ATOM 862 C CA . ASP A 1 112 ? -9.296 -6.739 -12.350 1.00 93.88 112 ASP A CA 1
ATOM 863 C C . ASP A 1 112 ? -8.053 -5.864 -12.152 1.00 93.88 112 ASP A C 1
ATOM 865 O O . ASP A 1 112 ? -8.180 -4.743 -11.637 1.00 93.88 112 ASP A O 1
ATOM 869 N N . THR A 1 113 ? -6.898 -6.375 -12.605 1.00 93.81 113 THR A N 1
ATOM 870 C CA . THR A 1 113 ? -5.555 -5.775 -12.548 1.00 93.81 113 THR A CA 1
ATOM 871 C C . THR A 1 113 ? -4.966 -5.554 -13.954 1.00 93.81 113 THR A C 1
ATOM 873 O O . THR A 1 113 ? -3.928 -6.138 -14.284 1.00 93.81 113 THR A O 1
ATOM 876 N N . PRO A 1 114 ? -5.622 -4.771 -14.828 1.00 94.62 114 PRO A N 1
ATOM 877 C CA . PRO A 1 114 ? -5.152 -4.585 -16.195 1.00 94.62 114 PRO A CA 1
ATOM 878 C C . PRO A 1 114 ? -3.742 -3.985 -16.250 1.00 94.62 114 PRO A C 1
ATOM 880 O O . PRO A 1 114 ? -3.379 -3.128 -15.435 1.00 94.62 114 PRO A O 1
ATOM 883 N N . ASP A 1 115 ? -2.983 -4.420 -17.256 1.00 91.88 115 ASP A N 1
ATOM 884 C CA . ASP A 1 115 ? -1.748 -3.766 -17.685 1.00 91.88 115 ASP A CA 1
ATOM 885 C C . ASP A 1 115 ? -2.091 -2.371 -18.230 1.00 91.88 115 ASP A C 1
ATOM 887 O O . ASP A 1 115 ? -3.005 -2.209 -19.043 1.00 91.88 115 ASP A O 1
ATOM 891 N N . LEU A 1 116 ? -1.388 -1.357 -17.733 1.00 91.62 116 LEU A N 1
ATOM 892 C CA . LEU A 1 116 ? -1.542 0.041 -18.135 1.00 91.62 116 LEU A CA 1
ATOM 893 C C . LEU A 1 116 ? -0.463 0.467 -19.145 1.00 91.62 116 LEU A C 1
ATOM 895 O O . LEU A 1 116 ? -0.408 1.637 -19.525 1.00 91.62 116 LEU A O 1
ATOM 899 N N . GLY A 1 117 ? 0.390 -0.465 -19.572 1.00 88.38 117 GLY A N 1
ATOM 900 C CA . GLY A 1 117 ? 1.535 -0.237 -20.439 1.00 88.38 117 GLY A CA 1
ATOM 901 C C . GLY A 1 117 ? 2.740 0.326 -19.687 1.00 88.38 117 GLY A C 1
ATOM 902 O O . GLY A 1 117 ? 2.662 0.738 -18.527 1.00 88.38 117 GLY A O 1
ATOM 903 N N . HIS A 1 118 ? 3.888 0.359 -20.369 1.00 87.12 118 HIS A N 1
ATOM 904 C CA . HIS A 1 118 ? 5.126 0.970 -19.860 1.00 87.12 118 HIS A CA 1
ATOM 905 C C . HIS A 1 118 ? 5.566 0.426 -18.486 1.00 87.12 118 HIS A C 1
ATOM 907 O O . HIS A 1 118 ? 6.058 1.170 -17.636 1.00 87.12 118 HIS A O 1
ATOM 913 N N . GLY A 1 119 ? 5.332 -0.868 -18.248 1.00 86.19 119 GLY A N 1
ATOM 914 C CA . GLY A 1 119 ? 5.649 -1.526 -16.985 1.00 86.19 119 GLY A CA 1
ATOM 915 C C . GLY A 1 119 ? 4.758 -1.103 -15.816 1.00 86.19 119 GLY A C 1
ATOM 916 O O . GLY A 1 119 ? 5.180 -1.243 -14.672 1.00 86.19 119 GLY A O 1
ATOM 917 N N . LYS A 1 120 ? 3.547 -0.586 -16.050 1.00 90.56 120 LYS A N 1
ATOM 918 C CA . LYS A 1 120 ? 2.595 -0.209 -14.995 1.00 90.56 120 LYS A CA 1
ATOM 919 C C . LYS A 1 120 ? 1.373 -1.114 -15.011 1.00 90.56 120 LYS A C 1
ATOM 921 O O . LYS A 1 120 ? 0.910 -1.511 -16.068 1.00 90.56 120 LYS A O 1
ATOM 926 N N . PHE A 1 121 ? 0.799 -1.375 -13.847 1.00 92.69 121 PHE A N 1
ATOM 927 C CA . PHE A 1 121 ? -0.441 -2.139 -13.720 1.00 92.69 121 PHE A CA 1
ATOM 928 C C . PHE A 1 121 ? -1.407 -1.448 -12.763 1.00 92.69 121 PHE A C 1
ATOM 930 O O . PHE A 1 121 ? -1.002 -0.642 -11.921 1.00 92.69 121 PHE A O 1
ATOM 937 N N . LEU A 1 122 ? -2.696 -1.752 -12.883 1.00 96.19 122 LEU A N 1
ATOM 938 C CA . LEU A 1 122 ? -3.697 -1.276 -11.937 1.00 96.19 122 LEU A CA 1
ATOM 939 C C . LEU A 1 122 ? -3.707 -2.177 -10.696 1.00 96.19 122 LEU A C 1
ATOM 941 O O . LEU A 1 122 ? -4.203 -3.301 -10.734 1.00 96.19 122 LEU A O 1
ATOM 945 N N . GLY A 1 123 ? -3.174 -1.681 -9.583 1.00 95.38 123 GLY A N 1
ATOM 946 C CA . GLY A 1 123 ? -3.231 -2.378 -8.304 1.00 95.38 123 GLY A CA 1
ATOM 947 C C . GLY A 1 123 ? -4.603 -2.257 -7.656 1.00 95.38 123 GLY A C 1
ATOM 948 O O . GLY A 1 123 ? -5.277 -1.230 -7.771 1.00 95.38 123 GLY A O 1
ATOM 949 N N . ILE A 1 124 ? -4.997 -3.310 -6.946 1.00 97.06 124 ILE A N 1
ATOM 950 C CA . ILE A 1 124 ? -6.253 -3.397 -6.200 1.00 97.06 124 ILE A CA 1
ATOM 951 C C . ILE A 1 124 ? -5.932 -3.359 -4.718 1.00 97.06 124 ILE A C 1
ATOM 953 O O . ILE A 1 124 ? -4.986 -3.991 -4.251 1.00 97.06 124 ILE A O 1
ATOM 957 N N . GLY A 1 125 ? -6.737 -2.623 -3.973 1.00 96.25 125 GLY A N 1
ATOM 958 C CA . GLY A 1 125 ? -6.577 -2.497 -2.545 1.00 96.25 125 GLY A CA 1
ATOM 959 C C . GLY A 1 125 ? -7.825 -1.978 -1.867 1.00 96.25 125 GLY A C 1
ATOM 960 O O . GLY A 1 125 ? -8.915 -1.923 -2.441 1.00 96.25 125 GLY A O 1
ATOM 961 N N . CYS A 1 126 ? -7.647 -1.549 -0.632 1.00 96.62 126 CYS A N 1
ATOM 962 C CA . CYS A 1 126 ? -8.664 -0.862 0.129 1.00 96.62 126 CYS A CA 1
ATOM 963 C C . CYS A 1 126 ? -8.049 0.229 1.001 1.00 96.62 126 CYS A C 1
ATOM 965 O O . CYS A 1 126 ? -6.843 0.286 1.239 1.00 96.62 126 CYS A O 1
ATOM 967 N N . GLN A 1 127 ? -8.909 1.115 1.469 1.00 96.75 127 GLN A N 1
ATOM 968 C CA . GLN A 1 127 ? -8.643 2.022 2.558 1.00 96.75 127 GLN A CA 1
ATOM 969 C C . GLN A 1 127 ? -9.554 1.626 3.713 1.00 96.75 127 GLN A C 1
ATOM 971 O O . GLN A 1 127 ? -10.778 1.693 3.600 1.00 96.75 127 GLN A O 1
ATOM 976 N N . LYS A 1 128 ? -8.946 1.207 4.816 1.00 95.50 128 LYS A N 1
ATOM 977 C CA . LYS A 1 128 ? -9.637 0.910 6.063 1.00 95.50 128 LYS A CA 1
ATOM 978 C C . LYS A 1 128 ? -9.570 2.121 6.983 1.00 95.50 128 LYS A C 1
ATOM 980 O O . LYS A 1 128 ? -8.587 2.859 6.983 1.00 95.50 128 LYS A O 1
ATOM 985 N N . SER A 1 129 ? -10.617 2.319 7.771 1.00 94.38 129 SER A N 1
ATOM 986 C CA . SER A 1 129 ? -10.557 3.213 8.916 1.00 94.38 129 SER A CA 1
ATOM 987 C C . SER A 1 129 ? -11.554 2.828 10.001 1.00 94.38 129 SER A C 1
ATOM 989 O O . SER A 1 12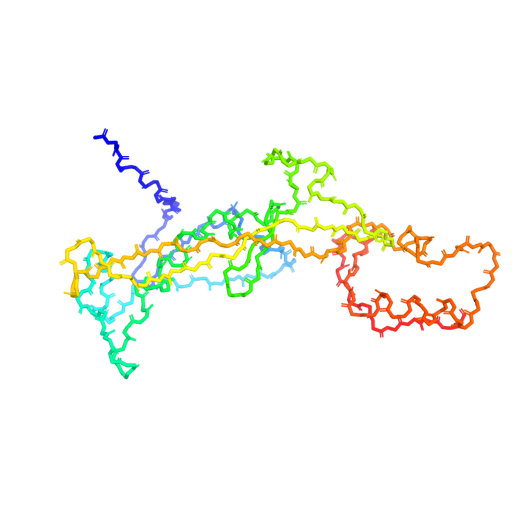9 ? -12.635 2.313 9.712 1.00 94.38 129 SER A O 1
ATOM 991 N N . ILE A 1 130 ? -11.218 3.129 11.248 1.00 92.31 130 ILE A N 1
ATOM 992 C CA . ILE A 1 130 ? -12.135 3.034 12.379 1.00 92.31 130 ILE A CA 1
ATOM 993 C C . ILE A 1 130 ? -12.903 4.349 12.533 1.00 92.31 130 ILE A C 1
ATOM 995 O O . ILE A 1 130 ? -12.325 5.445 12.493 1.00 92.31 130 ILE A O 1
ATOM 999 N N . ARG A 1 131 ? -14.225 4.246 12.692 1.00 89.25 131 ARG A N 1
ATOM 1000 C CA . ARG A 1 131 ? -15.137 5.372 12.922 1.00 89.25 131 ARG A CA 1
ATOM 1001 C C . ARG A 1 131 ? -16.071 5.067 14.077 1.00 89.25 131 ARG A C 1
ATOM 1003 O O . ARG A 1 131 ? -16.531 3.941 14.231 1.00 89.25 131 ARG A O 1
ATOM 1010 N N . TYR A 1 132 ? -16.391 6.090 14.853 1.00 86.12 132 TYR A N 1
ATOM 1011 C CA . TYR A 1 132 ? -17.458 6.002 15.837 1.00 86.12 132 TYR A CA 1
ATOM 1012 C C . TYR A 1 132 ? -18.765 6.423 15.185 1.00 86.12 132 TYR A C 1
ATOM 1014 O O . TYR A 1 132 ? -18.833 7.472 14.546 1.00 86.12 132 TYR A O 1
ATOM 1022 N N . ILE A 1 133 ? -19.777 5.579 15.316 1.00 86.56 133 ILE A N 1
ATOM 1023 C CA . ILE A 1 133 ? -21.087 5.760 14.699 1.00 86.56 133 ILE A CA 1
ATOM 1024 C C . ILE A 1 133 ? -22.181 5.661 15.754 1.00 86.56 133 ILE A C 1
ATOM 1026 O O . ILE A 1 133 ? -21.988 5.098 16.837 1.00 86.56 133 ILE A O 1
ATOM 1030 N N . GLU A 1 134 ? -23.344 6.206 15.425 1.00 86.69 134 GLU A N 1
ATOM 1031 C CA . GLU A 1 134 ? -24.552 5.992 16.206 1.00 86.69 134 GLU A CA 1
ATOM 1032 C C . GLU A 1 134 ? -25.020 4.542 16.056 1.00 86.69 134 GLU A C 1
ATOM 1034 O O . GLU A 1 134 ? -25.066 3.983 14.959 1.00 86.69 134 GLU A O 1
ATOM 1039 N N . GLY A 1 135 ? -25.309 3.904 17.181 1.00 83.75 135 GLY A N 1
ATOM 1040 C CA . GLY A 1 135 ? -25.813 2.545 17.238 1.00 83.75 135 GLY A CA 1
ATOM 1041 C C . GLY A 1 135 ? -27.333 2.479 17.082 1.00 83.75 135 GLY A C 1
ATOM 1042 O O . GLY A 1 135 ? -28.023 3.494 17.131 1.00 83.75 135 GLY A O 1
ATOM 1043 N N . PRO A 1 136 ? -27.901 1.265 16.984 1.00 85.50 136 PRO A N 1
ATOM 1044 C CA . PRO A 1 136 ? -29.321 1.064 16.671 1.00 85.50 136 PRO A CA 1
ATOM 1045 C C . PRO A 1 136 ? -30.318 1.665 17.674 1.00 85.50 136 PRO A C 1
ATOM 1047 O O . PRO A 1 136 ? -31.508 1.726 17.387 1.00 85.50 136 PRO A O 1
ATOM 1050 N N . LYS A 1 137 ? -29.858 2.055 18.872 1.00 87.75 137 LYS A N 1
ATOM 1051 C CA . LYS A 1 137 ? -30.695 2.636 19.934 1.00 87.75 137 LYS A CA 1
ATOM 1052 C C . LYS A 1 137 ? -30.746 4.168 19.910 1.00 87.75 137 LYS A C 1
ATOM 1054 O O . LYS A 1 137 ? -31.269 4.754 20.853 1.00 87.75 137 LYS A O 1
ATOM 1059 N N . GLY A 1 138 ? -30.220 4.803 18.868 1.00 82.75 138 GLY A N 1
ATOM 1060 C CA . GLY A 1 138 ? -30.296 6.247 18.706 1.00 82.75 138 GLY A CA 1
ATOM 1061 C C . GLY A 1 138 ? -29.115 7.012 19.325 1.00 82.75 138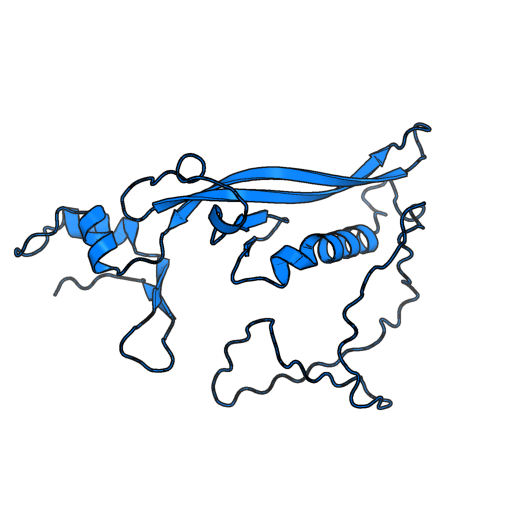 GLY A C 1
ATOM 1062 O O . GLY A 1 138 ? -28.111 6.404 19.740 1.00 82.75 138 GLY A O 1
ATOM 1063 N N . PRO A 1 139 ? -29.237 8.350 19.434 1.00 78.75 139 PRO A N 1
ATOM 1064 C CA . PRO A 1 139 ? -28.172 9.223 19.910 1.00 78.75 139 PRO A CA 1
ATOM 1065 C C . PRO A 1 139 ? -27.681 8.824 21.304 1.00 78.75 139 PRO A C 1
ATOM 1067 O O . PRO A 1 139 ? -28.463 8.550 22.211 1.00 78.75 139 PRO A O 1
ATOM 1070 N N . GLY A 1 140 ? -26.359 8.770 21.479 1.00 76.00 140 GLY A N 1
ATOM 1071 C CA . GLY A 1 140 ? -25.719 8.329 22.724 1.00 76.00 140 GLY A CA 1
ATOM 1072 C C . GLY A 1 140 ? -25.405 6.829 22.787 1.00 76.00 140 GLY A C 1
ATOM 1073 O O . GLY A 1 140 ? -24.547 6.428 23.572 1.00 76.00 140 GLY A O 1
ATOM 1074 N N . ASN A 1 141 ? -25.983 5.988 21.918 1.00 81.50 141 ASN A N 1
ATOM 1075 C CA . ASN A 1 141 ? -25.588 4.581 21.799 1.00 81.50 141 ASN A CA 1
ATOM 1076 C C . ASN A 1 141 ? -24.387 4.414 20.860 1.00 81.50 141 ASN A C 1
ATOM 1078 O O . ASN A 1 141 ? -24.523 3.877 19.770 1.00 81.50 141 ASN A O 1
ATOM 1082 N N . LYS A 1 142 ? -23.203 4.885 21.251 1.00 81.69 142 LYS A N 1
ATOM 1083 C CA . LYS A 1 142 ? -22.019 4.839 20.377 1.00 81.69 142 LYS A CA 1
ATOM 1084 C C . LYS A 1 142 ? -21.611 3.400 20.049 1.00 81.69 142 LYS A C 1
ATOM 1086 O O . LYS A 1 142 ? -21.651 2.512 20.901 1.00 81.69 142 LYS A O 1
ATOM 1091 N N . ARG A 1 143 ? -21.199 3.177 18.804 1.00 85.62 143 ARG A N 1
ATOM 1092 C CA . ARG A 1 143 ? -20.608 1.930 18.310 1.00 85.62 143 ARG A CA 1
ATOM 1093 C C . ARG A 1 143 ? -19.339 2.235 17.536 1.00 85.62 143 ARG A C 1
ATOM 1095 O O . ARG A 1 143 ? -19.169 3.331 17.007 1.00 85.62 143 ARG A O 1
ATOM 1102 N N . VAL A 1 144 ? -18.467 1.241 17.453 1.00 86.94 144 VAL A N 1
ATOM 1103 C CA . VAL A 1 144 ? -17.313 1.284 16.563 1.00 86.94 144 VAL A CA 1
ATOM 1104 C C . VAL A 1 144 ? -17.696 0.627 15.245 1.00 86.94 144 VAL A C 1
ATOM 1106 O O . VAL A 1 144 ? -18.176 -0.504 15.229 1.00 86.94 144 VAL A O 1
ATOM 1109 N N . GLY A 1 145 ? -17.496 1.343 14.148 1.00 89.06 145 GLY A N 1
ATOM 1110 C CA . GLY A 1 145 ? -17.613 0.839 12.790 1.00 89.06 145 GLY A CA 1
ATOM 1111 C C . GLY A 1 145 ? -16.238 0.714 12.147 1.00 89.06 145 GLY A C 1
ATOM 1112 O O . GLY A 1 145 ? -15.407 1.620 12.247 1.00 89.06 145 GLY A O 1
ATOM 1113 N N . VAL A 1 146 ? -16.018 -0.399 11.451 1.00 92.50 146 VAL A N 1
ATOM 1114 C CA . VAL A 1 146 ? -14.909 -0.540 10.507 1.00 92.50 146 VAL A CA 1
ATOM 1115 C C . VAL A 1 146 ? -15.427 -0.109 9.143 1.00 92.50 146 VAL A C 1
ATOM 1117 O O . VAL A 1 146 ? -16.342 -0.723 8.598 1.00 92.50 146 VAL A O 1
ATOM 1120 N N . VAL A 1 147 ? -14.861 0.961 8.600 1.00 94.50 147 VAL A N 1
ATOM 1121 C CA . VAL A 1 147 ? -15.177 1.446 7.258 1.00 94.50 147 VAL A CA 1
ATOM 1122 C C . VAL A 1 147 ? -14.101 0.943 6.314 1.00 94.50 147 VAL A C 1
ATOM 1124 O O . VAL A 1 147 ? -12.918 1.201 6.537 1.00 94.50 147 VAL A O 1
ATOM 1127 N N . VAL A 1 148 ? -14.512 0.236 5.265 1.00 95.88 148 VAL A N 1
ATOM 1128 C CA . VAL A 1 148 ? -13.623 -0.267 4.217 1.00 95.88 148 VAL A CA 1
ATOM 1129 C C . VAL A 1 148 ? -14.100 0.285 2.885 1.00 95.88 148 VAL A C 1
ATOM 1131 O O . VAL A 1 148 ? -15.241 0.065 2.492 1.00 95.88 148 VAL A O 1
ATOM 1134 N N . ASP A 1 149 ? -13.216 0.998 2.201 1.00 96.69 149 ASP A N 1
ATOM 1135 C CA . ASP A 1 149 ? -13.453 1.529 0.864 1.00 96.69 149 ASP A CA 1
ATOM 1136 C C . ASP A 1 149 ? -12.475 0.886 -0.119 1.00 96.69 149 ASP A C 1
ATOM 1138 O O . ASP A 1 149 ? -11.268 0.874 0.117 1.00 96.69 149 ASP A O 1
ATOM 1142 N N . THR A 1 150 ? -12.967 0.330 -1.220 1.00 96.25 150 THR A N 1
ATOM 1143 C CA . THR A 1 150 ? -12.109 -0.298 -2.230 1.00 96.25 150 THR A CA 1
ATOM 1144 C C . THR A 1 150 ? -11.333 0.761 -3.008 1.00 96.25 150 THR A C 1
ATOM 1146 O O . THR A 1 150 ? -11.882 1.787 -3.405 1.00 96.25 150 THR A O 1
ATOM 1149 N N . LYS A 1 151 ? -10.051 0.513 -3.275 1.00 96.38 151 LYS A N 1
ATOM 1150 C CA . LYS A 1 151 ? -9.174 1.419 -4.023 1.00 96.38 151 LYS A CA 1
ATOM 1151 C C . LYS A 1 151 ? -8.558 0.698 -5.212 1.00 96.38 151 LYS A C 1
ATOM 1153 O O . LYS A 1 151 ? -8.185 -0.468 -5.121 1.00 96.38 151 LYS A O 1
ATOM 1158 N N . LYS A 1 152 ? -8.403 1.429 -6.313 1.00 95.94 152 LYS A N 1
ATOM 1159 C CA . LYS A 1 152 ? -7.564 1.032 -7.443 1.00 95.94 152 LYS A CA 1
ATOM 1160 C C . LYS A 1 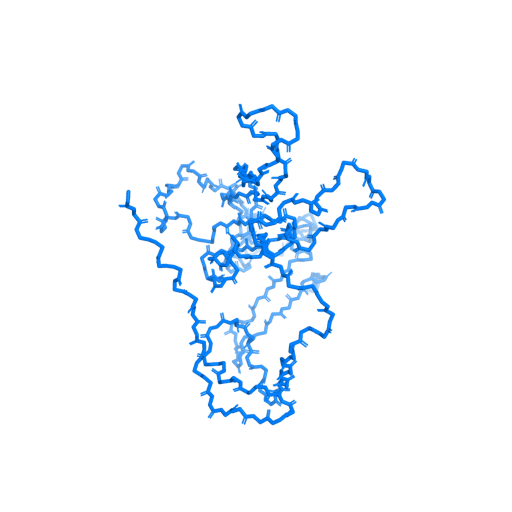152 ? -6.609 2.170 -7.769 1.00 95.94 152 LYS A C 1
ATOM 1162 O O . LYS A 1 152 ? -7.022 3.327 -7.758 1.00 95.94 152 LYS A O 1
ATOM 1167 N N . THR A 1 153 ? -5.341 1.860 -8.010 1.00 95.12 153 THR A N 1
ATOM 1168 C CA . THR A 1 153 ? -4.332 2.869 -8.365 1.00 95.12 153 THR A CA 1
ATOM 1169 C C . THR A 1 153 ? -3.226 2.249 -9.218 1.00 95.12 153 THR A C 1
ATOM 1171 O O . THR A 1 153 ? -2.938 1.065 -9.047 1.00 95.12 153 THR A O 1
ATOM 1174 N N . PRO A 1 154 ? -2.601 3.005 -10.133 1.00 94.25 154 PRO A N 1
ATOM 1175 C CA . PRO A 1 154 ? -1.442 2.526 -10.875 1.00 94.25 154 PRO A CA 1
ATOM 1176 C C . PRO A 1 154 ? -0.245 2.226 -9.961 1.00 94.25 154 PRO A C 1
ATOM 1178 O O . PRO A 1 154 ? 0.062 3.015 -9.065 1.00 94.25 154 PRO A O 1
ATOM 1181 N N . PHE A 1 155 ? 0.457 1.132 -10.243 1.00 92.94 155 PHE A N 1
ATOM 1182 C CA . PHE A 1 155 ? 1.745 0.759 -9.658 1.00 92.94 155 PHE A CA 1
ATOM 1183 C C . PHE A 1 155 ? 2.764 0.450 -10.750 1.00 92.94 155 PHE A C 1
ATOM 1185 O O . PHE A 1 155 ? 2.393 0.085 -11.864 1.00 92.94 155 PHE A O 1
ATOM 1192 N N . HIS A 1 156 ? 4.047 0.568 -10.413 1.00 90.12 156 HIS A N 1
ATOM 1193 C CA . HIS A 1 156 ? 5.132 0.071 -11.254 1.00 90.12 156 HIS A CA 1
ATOM 1194 C C . HIS A 1 156 ? 5.320 -1.429 -11.022 1.00 90.12 156 HIS A C 1
ATOM 1196 O O . HIS A 1 156 ? 5.324 -1.898 -9.885 1.00 90.12 156 HIS A O 1
ATOM 1202 N N . SER A 1 157 ? 5.493 -2.169 -12.107 1.00 88.12 157 SER A N 1
ATOM 1203 C CA . SER A 1 157 ? 5.839 -3.585 -12.093 1.00 88.12 157 SER A CA 1
ATOM 1204 C C . SER A 1 157 ? 7.315 -3.752 -11.745 1.00 88.12 157 SER A C 1
ATOM 1206 O O . SER A 1 157 ? 8.156 -2.956 -12.167 1.00 88.12 157 SER A O 1
ATOM 1208 N N . CYS A 1 158 ? 7.651 -4.819 -11.025 1.00 85.56 158 CYS A N 1
ATOM 1209 C CA . CYS A 1 158 ? 9.034 -5.172 -10.701 1.00 85.56 158 CYS A CA 1
ATOM 1210 C C . CYS A 1 158 ? 9.738 -5.832 -11.902 1.00 85.56 158 CYS A C 1
ATOM 1212 O O . CYS A 1 158 ? 10.057 -7.020 -11.871 1.00 85.56 158 CYS A O 1
ATOM 1214 N N . LEU A 1 159 ? 9.952 -5.067 -12.974 1.00 87.75 159 LEU A N 1
ATOM 1215 C CA . LEU A 1 159 ? 10.611 -5.517 -14.202 1.00 87.75 159 LEU A CA 1
ATOM 1216 C C . LEU A 1 159 ? 12.066 -5.026 -14.281 1.00 87.75 159 LEU A C 1
ATOM 1218 O O . LEU A 1 159 ? 12.409 -4.000 -13.682 1.00 87.75 159 LEU A O 1
ATOM 1222 N N . PRO A 1 160 ? 12.942 -5.721 -15.030 1.00 89.44 160 PRO A N 1
ATOM 1223 C CA . PRO A 1 160 ? 14.247 -5.186 -15.398 1.00 89.44 160 PRO A CA 1
ATOM 1224 C C . PRO A 1 160 ? 14.115 -3.810 -16.060 1.00 89.44 160 PRO A C 1
ATOM 1226 O O . PRO A 1 160 ? 13.287 -3.615 -16.947 1.00 89.44 160 PRO A O 1
ATOM 1229 N N . MET A 1 161 ? 14.974 -2.860 -15.678 1.00 87.62 161 MET A N 1
ATOM 1230 C CA . MET A 1 161 ? 14.905 -1.485 -16.197 1.00 87.62 161 MET A CA 1
ATOM 1231 C C . MET A 1 161 ? 14.966 -1.415 -17.727 1.00 87.62 161 MET A C 1
ATOM 1233 O O . MET A 1 161 ? 14.311 -0.563 -18.317 1.00 87.62 161 MET A O 1
ATOM 1237 N N . VAL A 1 162 ? 15.71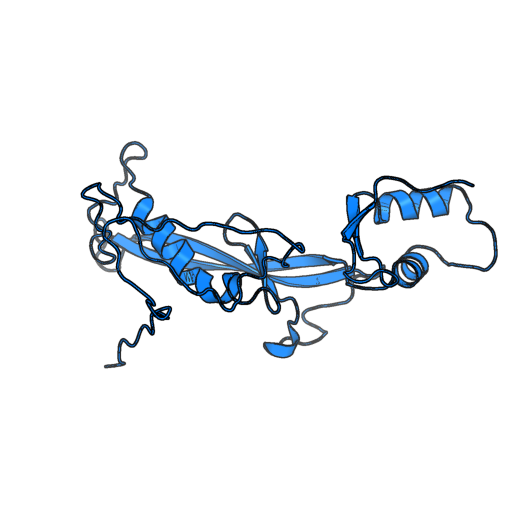8 -2.320 -18.365 1.00 88.69 162 VAL A N 1
ATOM 1238 C CA . VAL A 1 162 ? 15.810 -2.410 -19.829 1.00 88.69 162 VAL A CA 1
ATOM 1239 C C . VAL A 1 162 ? 14.471 -2.777 -20.475 1.00 88.69 162 VAL A C 1
ATOM 1241 O O . VAL A 1 162 ? 14.116 -2.202 -21.497 1.00 88.69 162 VAL A O 1
ATOM 1244 N N . GLU A 1 163 ? 13.691 -3.668 -19.859 1.00 88.38 163 GLU A N 1
ATOM 1245 C CA . GLU A 1 163 ? 12.367 -4.062 -20.354 1.00 88.38 163 GLU A CA 1
ATOM 1246 C C . GLU A 1 163 ? 11.361 -2.927 -20.162 1.00 88.38 163 GLU A C 1
ATOM 1248 O O . GLU A 1 163 ? 10.618 -2.583 -21.080 1.00 88.38 163 GLU A O 1
ATOM 1253 N N . THR A 1 164 ? 11.393 -2.267 -19.001 1.00 88.38 164 THR A N 1
ATOM 1254 C CA . THR A 1 164 ? 10.566 -1.081 -18.748 1.00 88.38 164 THR A CA 1
ATOM 1255 C C . THR A 1 164 ? 10.900 0.044 -19.733 1.00 88.38 164 THR A C 1
ATOM 1257 O O . THR A 1 164 ? 9.993 0.664 -20.286 1.00 88.38 164 THR A O 1
ATOM 1260 N N . ALA A 1 165 ? 12.186 0.277 -20.017 1.00 90.06 165 ALA A N 1
ATOM 1261 C CA . ALA A 1 165 ? 12.631 1.259 -21.003 1.00 90.06 165 ALA A CA 1
ATOM 1262 C C . ALA A 1 165 ? 12.173 0.893 -22.424 1.00 90.06 165 ALA A C 1
ATOM 1264 O O . ALA A 1 165 ? 11.667 1.771 -23.114 1.00 90.06 165 ALA A O 1
ATOM 1265 N N . ALA A 1 166 ? 12.249 -0.383 -22.824 1.00 88.25 166 ALA A N 1
ATOM 1266 C CA . ALA A 1 166 ? 11.711 -0.879 -24.100 1.00 88.25 166 ALA A CA 1
ATOM 1267 C C . ALA A 1 166 ? 10.201 -0.643 -24.236 1.00 88.25 166 ALA A C 1
ATOM 1269 O O . ALA A 1 166 ? 9.683 -0.467 -25.335 1.00 88.25 166 ALA A O 1
ATOM 1270 N N . GLY A 1 167 ? 9.482 -0.671 -23.113 1.00 84.62 167 GLY A N 1
ATOM 1271 C CA . GLY A 1 167 ? 8.065 -0.342 -23.079 1.00 84.62 167 GLY A CA 1
ATOM 1272 C C . GLY A 1 167 ? 7.803 1.153 -23.252 1.00 84.62 167 GLY A C 1
ATOM 1273 O O . GLY A 1 167 ? 6.788 1.517 -23.834 1.00 84.62 167 GLY A O 1
ATOM 1274 N N . ILE A 1 168 ? 8.668 2.031 -22.732 1.00 87.38 168 ILE A N 1
ATOM 1275 C CA . ILE A 1 168 ? 8.504 3.500 -22.772 1.00 87.38 168 ILE A CA 1
ATOM 1276 C C . ILE A 1 168 ? 8.940 4.081 -24.117 1.00 87.38 168 ILE A C 1
ATOM 1278 O O . ILE A 1 168 ? 8.263 4.944 -24.674 1.00 87.38 168 ILE A O 1
ATOM 1282 N N . ILE A 1 169 ? 10.079 3.623 -24.623 1.00 87.31 169 ILE A N 1
ATOM 1283 C CA . ILE A 1 169 ? 10.667 4.057 -25.885 1.00 87.31 169 ILE A CA 1
ATOM 1284 C C . ILE A 1 169 ? 10.848 2.847 -26.789 1.00 87.31 169 ILE A C 1
ATOM 1286 O O . ILE A 1 169 ? 11.084 1.741 -26.315 1.00 87.31 169 ILE A O 1
ATOM 1290 N N . ASN A 1 170 ? 10.809 3.051 -28.103 1.00 80.50 170 ASN A N 1
ATOM 1291 C CA . ASN A 1 170 ? 11.118 1.981 -29.043 1.00 80.50 170 ASN A CA 1
ATOM 1292 C C . ASN A 1 170 ? 12.639 1.738 -29.074 1.00 80.50 170 ASN A C 1
ATOM 1294 O O . ASN A 1 170 ? 13.349 2.270 -29.936 1.00 80.50 170 ASN A O 1
ATOM 1298 N N . LEU A 1 171 ? 13.138 0.997 -28.076 1.00 76.19 171 LEU A N 1
ATOM 1299 C CA . LEU A 1 171 ? 14.556 0.677 -27.940 1.00 76.19 171 LEU A CA 1
ATOM 1300 C C . LEU A 1 171 ? 15.063 0.038 -29.234 1.00 76.19 171 LEU A C 1
ATOM 1302 O O . LEU A 1 171 ? 14.532 -0.950 -29.733 1.00 76.19 171 LEU A O 1
ATOM 1306 N N . SER A 1 172 ? 16.120 0.627 -29.774 1.00 74.69 172 SER A N 1
ATOM 1307 C CA . SER A 1 172 ? 16.794 0.182 -30.987 1.00 74.69 172 SER A CA 1
ATOM 1308 C C . SER A 1 172 ? 18.300 0.229 -30.751 1.00 74.69 172 SER A C 1
ATOM 1310 O O . SER A 1 172 ? 18.764 0.916 -29.846 1.00 74.69 172 SER A O 1
ATOM 1312 N N . ASN A 1 173 ? 19.083 -0.477 -31.568 1.00 77.31 173 ASN A N 1
ATOM 1313 C CA . ASN A 1 173 ? 20.550 -0.524 -31.445 1.00 77.31 173 ASN A CA 1
ATOM 1314 C C . ASN A 1 173 ? 21.251 0.792 -31.856 1.00 77.31 173 ASN A C 1
ATOM 1316 O O . ASN A 1 173 ? 22.405 0.774 -32.277 1.00 77.31 173 ASN A O 1
ATOM 1320 N N . ARG A 1 174 ? 20.558 1.933 -31.781 1.00 82.94 174 ARG A N 1
ATOM 1321 C CA . ARG A 1 174 ? 21.109 3.264 -32.049 1.00 82.94 174 ARG A CA 1
ATOM 1322 C C . ARG A 1 174 ? 21.231 4.062 -30.750 1.00 82.94 174 ARG A C 1
ATOM 1324 O O . ARG A 1 174 ? 20.506 3.780 -29.795 1.00 82.94 174 ARG A O 1
ATOM 1331 N N . PRO A 1 175 ? 22.071 5.107 -30.735 1.00 81.62 175 PRO A N 1
ATOM 1332 C CA . PRO A 1 175 ? 22.037 6.096 -29.672 1.00 81.62 175 PRO A CA 1
ATOM 1333 C C . PRO A 1 175 ? 20.630 6.684 -29.505 1.00 81.62 175 PRO A C 1
ATOM 1335 O O . PRO A 1 175 ? 19.914 6.931 -30.488 1.00 81.62 175 PRO A O 1
ATOM 1338 N N . LEU A 1 176 ? 20.242 6.895 -28.249 1.00 85.62 176 LEU A N 1
ATOM 1339 C CA . LEU A 1 176 ? 18.975 7.528 -27.906 1.00 85.62 176 LEU A CA 1
ATOM 1340 C C . LEU A 1 176 ? 19.032 9.018 -28.243 1.00 85.62 176 LEU A C 1
ATOM 1342 O O . LEU A 1 176 ? 20.025 9.691 -27.971 1.00 85.62 176 LEU A O 1
ATOM 1346 N N . GLY A 1 177 ? 17.962 9.536 -28.839 1.00 86.88 177 GLY A N 1
ATOM 1347 C CA . GLY A 1 177 ? 17.800 10.969 -29.054 1.00 86.88 177 GLY A CA 1
ATOM 1348 C C . GLY A 1 177 ? 17.392 11.685 -27.766 1.00 86.88 177 GLY A C 1
ATOM 1349 O O . GLY A 1 177 ? 16.866 11.070 -26.839 1.00 86.88 177 GLY A O 1
ATOM 1350 N N . ASN A 1 178 ? 17.560 13.009 -27.730 1.00 88.88 178 ASN A N 1
ATOM 1351 C CA . ASN A 1 178 ? 17.245 13.826 -26.549 1.00 88.88 178 ASN A CA 1
ATOM 1352 C C . ASN A 1 178 ? 15.809 13.619 -26.036 1.00 88.88 178 ASN A C 1
ATOM 1354 O O . ASN A 1 178 ? 15.608 13.471 -24.837 1.00 88.88 178 ASN A O 1
ATOM 1358 N N . LEU A 1 179 ? 14.825 13.518 -26.938 1.00 89.19 179 LEU A N 1
ATOM 1359 C CA . LEU A 1 179 ? 13.424 13.289 -26.566 1.00 89.19 179 LEU A CA 1
ATOM 1360 C C . LEU A 1 179 ? 13.214 11.944 -25.848 1.00 89.19 179 LEU A C 1
ATOM 1362 O O . LEU A 1 179 ? 12.450 11.855 -24.892 1.00 89.19 179 LEU A O 1
ATOM 1366 N N . GLU A 1 180 ? 13.901 10.893 -26.298 1.00 90.25 180 GLU A N 1
ATOM 1367 C CA . GLU A 1 180 ? 13.816 9.562 -25.689 1.00 90.25 180 GLU A CA 1
ATOM 1368 C C . GLU A 1 180 ? 14.457 9.566 -24.304 1.00 90.25 180 GLU A C 1
ATOM 1370 O O . GLU A 1 180 ? 13.889 9.028 -23.356 1.00 90.25 180 GLU A O 1
ATOM 1375 N N . VAL A 1 181 ? 15.604 10.237 -24.169 1.00 90.12 181 VAL A N 1
ATOM 1376 C CA . VAL A 1 181 ? 16.262 10.451 -22.877 1.00 90.12 181 VAL A CA 1
ATOM 1377 C C . VAL A 1 181 ? 15.350 11.226 -21.924 1.00 90.12 181 VAL A C 1
ATOM 1379 O O . VAL A 1 181 ? 15.245 10.854 -20.757 1.00 90.12 181 VAL A O 1
ATOM 1382 N N . ASP A 1 182 ? 14.653 12.257 -22.397 1.00 90.88 182 ASP A N 1
ATOM 1383 C CA . ASP A 1 182 ? 13.731 13.038 -21.570 1.00 90.88 182 ASP A CA 1
ATOM 1384 C C . ASP A 1 182 ? 12.517 12.212 -21.125 1.00 90.88 182 ASP A C 1
ATOM 1386 O O . ASP A 1 182 ? 12.161 12.241 -19.946 1.00 90.88 182 ASP A O 1
ATOM 1390 N N . HIS A 1 183 ? 11.941 11.385 -22.004 1.00 90.94 183 HIS A N 1
ATOM 1391 C CA . HIS A 1 183 ? 10.875 10.449 -21.625 1.00 90.94 183 HIS A CA 1
ATOM 1392 C C . HIS A 1 183 ? 11.334 9.453 -20.554 1.00 90.94 183 HIS A C 1
ATOM 1394 O O . HIS A 1 183 ? 10.616 9.211 -19.581 1.00 90.94 183 HIS A O 1
ATOM 1400 N N . LEU A 1 184 ? 12.540 8.897 -20.699 1.00 91.00 184 LEU A N 1
ATOM 1401 C CA . LEU A 1 184 ? 13.121 8.000 -19.702 1.00 91.00 184 LEU A CA 1
ATOM 1402 C C . LEU A 1 184 ? 13.374 8.726 -18.377 1.00 91.00 184 LEU A C 1
ATOM 1404 O O . LEU A 1 184 ? 13.023 8.201 -17.323 1.00 91.00 184 LEU A O 1
ATOM 1408 N N . LYS A 1 185 ? 13.905 9.953 -18.405 1.00 91.69 185 LYS A N 1
ATOM 1409 C CA . LYS A 1 185 ? 14.090 10.774 -17.200 1.00 91.69 185 LYS A CA 1
ATOM 1410 C C . LYS A 1 185 ? 12.768 10.989 -16.471 1.00 91.69 185 LYS A C 1
ATOM 1412 O O . LYS A 1 185 ? 12.698 10.728 -15.273 1.00 91.69 185 LYS A O 1
ATOM 1417 N N . THR A 1 186 ? 11.717 11.402 -17.179 1.00 90.56 186 THR A N 1
ATOM 1418 C CA . THR A 1 186 ? 10.382 11.585 -16.590 1.00 90.56 186 THR A CA 1
ATOM 1419 C C . THR A 1 186 ? 9.823 10.287 -16.010 1.00 90.56 186 THR A C 1
ATOM 1421 O O . THR A 1 186 ? 9.141 10.322 -14.990 1.00 90.56 186 THR A O 1
ATOM 1424 N N . ALA A 1 187 ? 10.105 9.143 -16.635 1.00 88.56 187 ALA A N 1
ATOM 1425 C CA . ALA A 1 187 ? 9.580 7.858 -16.193 1.00 88.56 187 ALA A CA 1
ATOM 1426 C C . ALA A 1 187 ? 10.336 7.246 -15.003 1.00 88.56 187 ALA A C 1
ATOM 1428 O O . ALA A 1 187 ? 9.715 6.566 -14.190 1.00 88.56 187 ALA A O 1
ATOM 1429 N N . PHE A 1 188 ? 11.652 7.452 -14.903 1.00 91.19 188 PHE A N 1
ATOM 1430 C CA . PHE A 1 188 ? 12.505 6.722 -13.960 1.00 91.19 188 PHE A CA 1
ATOM 1431 C C . PHE A 1 188 ? 13.042 7.554 -12.794 1.00 91.19 188 PHE A C 1
ATOM 1433 O O . PHE A 1 188 ? 13.358 6.973 -11.756 1.00 91.19 188 PHE A O 1
ATOM 1440 N N . ILE A 1 189 ? 13.178 8.879 -12.925 1.00 92.69 189 ILE A N 1
ATOM 1441 C CA . ILE A 1 189 ? 13.700 9.703 -11.824 1.00 92.69 189 ILE A CA 1
ATOM 1442 C C . ILE A 1 189 ? 12.760 9.599 -10.616 1.00 92.69 189 ILE A C 1
ATOM 1444 O O . ILE A 1 189 ? 11.550 9.779 -10.727 1.00 92.69 189 ILE A O 1
ATOM 1448 N N . GLY A 1 190 ? 13.334 9.307 -9.448 1.00 88.94 190 GLY A N 1
ATOM 1449 C CA . GLY A 1 190 ? 12.607 9.093 -8.197 1.00 88.94 190 GLY A CA 1
ATOM 1450 C C . GLY A 1 190 ? 12.148 7.652 -7.964 1.00 88.94 190 GLY A C 1
ATOM 1451 O O . GLY A 1 190 ? 11.688 7.350 -6.864 1.00 88.94 190 GLY A O 1
ATOM 1452 N N . LEU A 1 191 ? 12.305 6.749 -8.940 1.00 89.94 191 LEU A N 1
ATOM 1453 C CA . LEU A 1 191 ? 12.079 5.319 -8.727 1.00 89.94 191 LEU A CA 1
ATOM 1454 C C . LEU A 1 191 ? 13.270 4.670 -8.017 1.00 89.94 191 LEU A C 1
ATOM 1456 O O . LEU A 1 191 ? 14.418 5.094 -8.162 1.00 89.94 191 LEU A O 1
ATOM 1460 N N . SER A 1 192 ? 12.988 3.601 -7.275 1.00 89.56 192 SER A N 1
ATOM 1461 C CA . SER A 1 192 ? 14.006 2.740 -6.676 1.00 89.56 192 SER A CA 1
ATOM 1462 C C . SER A 1 192 ? 14.270 1.528 -7.568 1.00 89.56 192 SER A C 1
ATOM 1464 O O . SER A 1 192 ? 13.338 0.879 -8.038 1.00 89.56 192 SER A O 1
ATOM 1466 N N . ALA A 1 193 ? 15.543 1.207 -7.774 1.00 88.69 193 ALA A N 1
ATOM 1467 C CA . ALA A 1 193 ? 16.010 0.031 -8.496 1.00 88.69 193 ALA A CA 1
ATOM 1468 C C . ALA A 1 193 ? 16.886 -0.834 -7.586 1.00 88.69 193 ALA A C 1
ATOM 1470 O O . ALA A 1 193 ? 17.518 -0.324 -6.662 1.00 88.69 193 ALA A O 1
ATOM 1471 N N . GLN A 1 194 ? 16.942 -2.138 -7.855 1.00 88.94 194 GLN A N 1
ATOM 1472 C CA . GLN A 1 194 ? 17.810 -3.070 -7.135 1.00 88.94 194 GLN A CA 1
ATOM 1473 C C . GLN A 1 194 ? 18.911 -3.620 -8.040 1.00 88.94 194 GLN A C 1
ATOM 1475 O O . GLN A 1 194 ? 18.648 -4.038 -9.172 1.00 88.94 194 GLN A O 1
ATOM 1480 N N . THR A 1 195 ? 20.146 -3.647 -7.537 1.00 88.44 195 THR A N 1
ATOM 1481 C CA . THR A 1 195 ? 21.276 -4.275 -8.229 1.00 88.44 195 THR A CA 1
ATOM 1482 C C . THR A 1 195 ? 21.141 -5.798 -8.180 1.00 88.44 195 THR A C 1
ATOM 1484 O O . THR A 1 195 ? 20.860 -6.382 -7.139 1.00 88.44 195 THR A O 1
ATOM 1487 N N . ARG A 1 196 ? 21.337 -6.469 -9.324 1.00 83.75 196 ARG A N 1
ATOM 1488 C CA . ARG A 1 196 ? 21.337 -7.947 -9.401 1.00 83.75 196 ARG A CA 1
ATOM 1489 C C . ARG A 1 196 ? 22.725 -8.578 -9.287 1.00 83.75 196 ARG A C 1
ATOM 1491 O O . ARG A 1 196 ? 22.823 -9.779 -9.082 1.00 83.75 196 ARG A O 1
ATOM 1498 N N . HIS A 1 197 ? 23.783 -7.791 -9.476 1.00 85.62 197 HIS A N 1
ATOM 1499 C CA . HIS A 1 197 ? 25.161 -8.285 -9.527 1.00 85.62 197 HIS A CA 1
ATOM 1500 C C . HIS A 1 197 ? 25.867 -8.266 -8.162 1.00 85.62 197 HIS A C 1
ATOM 1502 O O . HIS A 1 197 ? 26.931 -8.861 -8.023 1.00 85.62 197 HIS A O 1
ATOM 1508 N N . GLU A 1 198 ? 25.295 -7.593 -7.161 1.00 79.19 198 GLU A N 1
ATOM 1509 C CA . GLU A 1 198 ? 25.826 -7.551 -5.796 1.00 79.19 198 GLU A CA 1
ATOM 1510 C C . GLU A 1 198 ? 25.088 -8.552 -4.897 1.00 79.19 198 GLU A C 1
ATOM 1512 O O . GLU A 1 198 ? 23.920 -8.881 -5.111 1.00 79.19 198 GLU A O 1
ATOM 1517 N N . THR A 1 199 ? 25.770 -9.048 -3.864 1.00 81.38 199 THR A N 1
ATOM 1518 C CA . THR A 1 199 ? 25.162 -9.864 -2.804 1.00 81.38 199 THR A CA 1
ATOM 1519 C C . THR A 1 199 ? 25.631 -9.329 -1.445 1.00 81.38 199 THR A C 1
ATOM 1521 O O . THR A 1 199 ? 26.821 -9.434 -1.145 1.00 81.38 199 THR A O 1
ATOM 1524 N N . PRO A 1 200 ? 24.739 -8.748 -0.617 1.00 79.12 200 PRO A N 1
ATOM 1525 C CA . PRO A 1 200 ? 23.298 -8.588 -0.840 1.00 79.12 200 PRO A CA 1
ATOM 1526 C C . PRO A 1 200 ? 22.965 -7.552 -1.937 1.00 79.12 200 PRO A C 1
ATOM 1528 O O . PRO A 1 200 ? 23.780 -6.660 -2.188 1.00 79.12 200 PRO A O 1
ATOM 1531 N N . PRO A 1 201 ? 21.778 -7.648 -2.569 1.00 79.88 201 PRO A N 1
ATOM 1532 C CA . PRO A 1 201 ? 21.277 -6.630 -3.489 1.00 79.88 201 PRO A CA 1
ATOM 1533 C C . PRO A 1 201 ? 21.241 -5.259 -2.817 1.00 79.88 201 PRO A C 1
ATOM 1535 O O . PRO A 1 201 ? 20.862 -5.141 -1.650 1.00 79.88 201 PRO A O 1
ATOM 1538 N N . ARG A 1 202 ? 21.593 -4.207 -3.555 1.00 84.06 202 ARG A N 1
ATOM 1539 C CA . ARG A 1 202 ? 21.458 -2.829 -3.077 1.00 84.06 202 ARG A CA 1
ATOM 1540 C C . ARG A 1 202 ? 20.282 -2.153 -3.749 1.00 84.06 202 ARG A C 1
ATOM 1542 O O . ARG A 1 202 ? 20.152 -2.204 -4.970 1.00 84.06 202 ARG A O 1
ATOM 1549 N N . THR A 1 203 ? 19.457 -1.486 -2.948 1.00 86.38 203 THR A N 1
ATOM 1550 C CA . THR A 1 203 ? 18.397 -0.607 -3.447 1.00 86.38 203 THR A CA 1
ATOM 1551 C C . THR A 1 203 ? 18.956 0.803 -3.629 1.00 86.38 203 THR A C 1
ATOM 1553 O O . THR A 1 203 ? 19.540 1.362 -2.703 1.00 86.38 203 THR A O 1
ATOM 1556 N N . ILE A 1 204 ? 18.783 1.378 -4.818 1.00 89.44 204 ILE A N 1
ATOM 1557 C CA . ILE A 1 204 ? 19.286 2.699 -5.203 1.00 89.44 204 ILE A CA 1
ATOM 1558 C C . ILE A 1 204 ? 18.126 3.509 -5.780 1.00 89.44 204 ILE A C 1
ATOM 1560 O O . ILE A 1 204 ? 17.370 3.007 -6.610 1.00 89.44 204 ILE A O 1
ATOM 1564 N N . THR A 1 205 ? 17.995 4.767 -5.368 1.00 92.69 205 THR A N 1
ATOM 1565 C CA . THR A 1 205 ? 17.052 5.705 -5.990 1.00 92.69 205 THR A CA 1
ATOM 1566 C C . THR A 1 205 ? 17.697 6.361 -7.206 1.00 92.69 205 THR A C 1
ATOM 1568 O O . THR A 1 205 ? 18.828 6.842 -7.145 1.00 92.69 205 THR A O 1
ATOM 1571 N N . ILE A 1 206 ? 16.978 6.386 -8.324 1.00 90.75 206 ILE A N 1
ATOM 1572 C CA . ILE A 1 206 ? 17.453 6.975 -9.575 1.00 90.75 206 ILE A CA 1
ATOM 1573 C C . ILE A 1 206 ? 17.293 8.492 -9.489 1.00 90.75 206 ILE A C 1
ATOM 1575 O O . ILE A 1 206 ? 16.177 9.009 -9.449 1.00 90.75 206 ILE A O 1
ATOM 1579 N N . HIS A 1 207 ? 18.411 9.213 -9.473 1.00 91.50 207 HIS A N 1
ATOM 1580 C CA . HIS A 1 207 ? 18.417 10.677 -9.390 1.00 91.50 207 HIS A CA 1
ATOM 1581 C C . HIS A 1 207 ? 18.672 11.362 -10.735 1.00 91.50 207 HIS A C 1
ATOM 1583 O O . HIS A 1 207 ? 18.221 12.485 -10.948 1.00 91.50 207 HIS A O 1
ATOM 1589 N N . SER A 1 208 ? 19.390 10.704 -11.643 1.00 89.69 208 SER A N 1
ATOM 1590 C CA . SER A 1 208 ? 19.786 11.273 -12.928 1.00 89.69 208 SER A CA 1
ATOM 1591 C C . SER A 1 208 ? 20.096 10.181 -13.953 1.00 89.69 208 SER A C 1
ATOM 1593 O O . SER A 1 208 ? 20.193 9.001 -13.618 1.00 89.69 208 SER A O 1
ATOM 1595 N N . PHE A 1 209 ? 20.241 10.597 -15.212 1.00 85.81 209 PHE A N 1
ATOM 1596 C CA . PHE A 1 209 ? 20.686 9.767 -16.329 1.00 85.81 209 PHE A CA 1
ATOM 1597 C C . PHE A 1 209 ? 22.008 10.314 -16.860 1.00 85.81 209 PHE A C 1
ATOM 1599 O O . PHE A 1 209 ? 22.126 11.530 -17.031 1.00 85.81 209 PHE A O 1
ATOM 1606 N N . SER A 1 210 ? 22.969 9.427 -17.129 1.00 84.00 210 SER A N 1
ATOM 1607 C CA . SER A 1 210 ? 24.189 9.809 -17.843 1.00 84.00 210 SER A CA 1
ATOM 1608 C C . SER A 1 210 ? 23.863 10.136 -19.301 1.00 84.00 210 SER A C 1
ATOM 1610 O O . SER A 1 210 ? 22.975 9.519 -19.891 1.00 84.00 210 SER A O 1
ATOM 1612 N N . THR A 1 211 ? 24.563 11.120 -19.858 1.00 71.62 211 THR A N 1
ATOM 1613 C CA . THR A 1 211 ? 24.481 11.511 -21.275 1.00 71.62 211 THR A CA 1
ATOM 1614 C C . THR A 1 211 ? 25.740 11.143 -22.057 1.00 71.62 211 THR A C 1
ATOM 1616 O O . THR A 1 211 ? 25.872 11.568 -23.202 1.00 71.62 211 THR A O 1
ATOM 1619 N N . GLU A 1 212 ? 26.672 10.433 -21.415 1.00 60.06 212 GLU A N 1
ATOM 1620 C CA . GLU A 1 212 ? 27.899 9.911 -22.032 1.00 60.06 212 GLU A CA 1
ATOM 1621 C C . GLU A 1 212 ? 27.630 8.733 -22.974 1.00 60.06 212 GLU A C 1
ATOM 1623 O O . GLU A 1 212 ? 26.769 7.885 -22.636 1.00 60.06 212 GLU A O 1
#

Secondary structure (DSSP, 8-state):
------------EEEEETTEEEE---S-S-----TT--PPP-B----SS----TT-GGG--SSGGG---HHHHHHHHHTTHHHHH-TTTEEEETTTEEEES-GGGGT--TTTS-EEETTEEEEEEEEEEEEEEE-TT-TT-EEEEEEEEEEEEEEE----HHHHHHHHS---SSPPPHHHHHHHHHHHTT-EEE-SSSSS--EEE-------